Protein AF-0000000079811182 (afdb_homodimer)

Organism: NCBI:txid164759

Sequence (192 aa):
MDSTLFGDLVQSLKEAGQIKRGEAEPSRRFTMSSLDVKKVRERTGLSQGDFASLMHVSIKTLQNWEQQRRTPTGPASALLKIVSQEPMLAMSALQRMDSTLFGDLVQSLKEAGQIKRGEAEPSRRFTMSSLDVKKVRERTGLSQGDFASLMHVSIKTLQNWEQQRRTPTGPASALLKIVSQEPMLAMSALQR

pLDDT: mean 74.64, std 26.76, range [30.44, 98.5]

Secondary structure (DSSP, 8-state):
-HHHHHHHHHHHHHHHTT----S-SS----------HHHHHHHHT--HHHHHHHHTS-HHHHHHHHTTSS---HHHHHHHHHHHH-HHHHHHHHH-/-HHHHHHHHHHHHHHHTS----S-SS----------HHHHHHHHT--HHHHHHHHTS-HHHHHHHHTTSS---HHHHHHHHHHHH-HHHHHHHHH-

Radius of gyration: 18.24 Å; Cα contacts (8 Å, |Δi|>4): 152; chains: 2; bounding box: 39×39×55 Å

Nearest PDB structures (foldseek):
  5j9i-assembly2_C  TM=8.890E-01  e=2.970E-04  Vibrio cholerae
  5j9i-assembly1_B  TM=9.116E-01  e=6.702E-04  Vibrio cholerae
  5j9i-assembly4_G  TM=8.488E-01  e=7.103E-04  Vibrio cholerae
  5jaa-assembly1_B  TM=6.227E-01  e=6.556E-05  Vibrio cholerae O1 biovar El Tor str. N16961
  8a0x-assembly1_B  TM=6.312E-01  e=7.804E-05  Vibrio cholerae

Solvent-accessible surface area (backbone atoms only — not comparable to full-atom values): 10860 Å² total; per-residue (Å²): 119,71,64,55,58,51,50,48,51,53,46,48,55,55,49,59,63,61,57,82,77,61,87,62,67,82,62,80,53,74,52,77,55,77,66,56,46,50,60,43,40,53,72,64,69,47,51,66,64,55,42,14,56,66,50,38,46,51,53,66,58,45,49,30,31,52,68,64,73,42,74,73,54,45,24,43,37,48,40,48,44,35,34,59,74,35,38,69,60,45,50,56,48,63,72,102,120,71,66,57,57,52,49,48,52,54,46,48,57,55,49,61,60,62,59,81,77,62,89,63,67,80,61,78,54,73,50,77,55,75,65,55,47,50,59,43,41,52,73,62,68,47,52,66,63,54,42,15,57,67,49,37,48,51,52,67,59,46,48,30,30,54,68,63,75,40,74,72,54,44,24,43,39,48,39,47,45,34,35,59,76,35,39,68,60,44,51,55,49,63,72,101

Foldseek 3Di:
DVVVVVVVVVVCVVVVVVPDPPPPDPPVVVPCPLPQLVVLCVVLVDDLCVVCVLLVHDSVVSVCSNVVVDGDDDVSSVLSVCCSVPVVVSSVVSVD/DVVVVVVVVVVVVVVVVVPDPPPPDPPVVVPCPLPQLVVLCVVLVDDLCVVCVLLVHDSVVSVCSNVVVDGDDDVSSVLSVCCSVPVVVSSVVSVD

InterPro domains:
  IPR001387 Cro/C1-type, helix-turn-helix domain [PF01381] (37-74)
  IPR001387 Cro/C1-type, helix-turn-helix domain [PS50943] (37-73)
  IPR001387 Cro/C1-type, helix-turn-helix domain [cd00093] (37-82)
  IPR010982 Lambda repressor-like, DNA-binding domain superfamily [G3DSA:1.10.260.40] (36-96)
  IPR010982 Lambda repressor-like, DNA-binding domain superfamily [SSF47413] (37-81)
  IPR047761 NadS-like [NF041265] (5-89)
  IPR052359 Bacterial HTH-type regulators and antitoxins [PTHR36511] (7-92)

Structure (mmCIF, N/CA/C/O backbone):
data_AF-0000000079811182-model_v1
#
loop_
_entity.id
_entity.type
_entity.pdbx_description
1 polymer 'Transcriptional regulator'
#
loop_
_atom_site.group_PDB
_atom_site.id
_atom_site.type_symbol
_atom_site.label_atom_id
_atom_site.label_alt_id
_atom_site.label_comp_id
_atom_site.label_asym_id
_atom_site.label_entity_id
_atom_site.label_seq_id
_atom_site.pdbx_PDB_ins_code
_atom_site.Cartn_x
_atom_site.Cartn_y
_atom_site.Cartn_z
_atom_site.occupancy
_atom_site.B_iso_or_equiv
_atom_site.auth_seq_id
_atom_site.auth_comp_id
_atom_site.auth_asym_id
_atom_site.auth_atom_id
_atom_site.pdbx_PDB_model_num
ATOM 1 N N . MET A 1 1 ? -22.188 12.789 18.719 1 31.25 1 MET A N 1
ATOM 2 C CA . MET A 1 1 ? -22.031 11.602 19.562 1 31.25 1 MET A CA 1
ATOM 3 C C . MET A 1 1 ? -21.031 10.633 18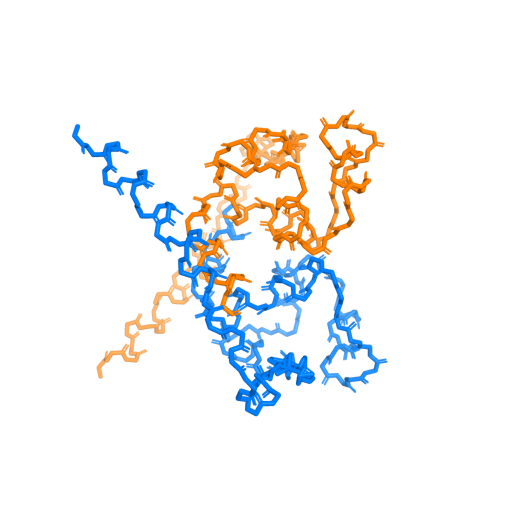.953 1 31.25 1 MET A C 1
ATOM 5 O O . MET A 1 1 ? -20.516 9.742 19.656 1 31.25 1 MET A O 1
ATOM 9 N N . ASP A 1 2 ? -21.094 10.609 17.641 1 39.25 2 ASP A N 1
ATOM 10 C CA . ASP A 1 2 ? -20.391 9.625 16.828 1 39.25 2 ASP A CA 1
ATOM 11 C C . ASP A 1 2 ? -18.875 9.883 16.844 1 39.25 2 ASP A C 1
ATOM 13 O O . ASP A 1 2 ? -18.078 8.961 16.641 1 39.25 2 ASP A O 1
ATOM 17 N N . SER A 1 3 ? -18.516 11.016 17.25 1 48.06 3 SER A N 1
ATOM 18 C CA . SER A 1 3 ? -17.125 11.453 17.344 1 48.06 3 SER A CA 1
ATOM 19 C C . SER A 1 3 ? -16.422 10.789 18.531 1 48.06 3 SER A C 1
ATOM 21 O O . SER A 1 3 ? -15.211 10.5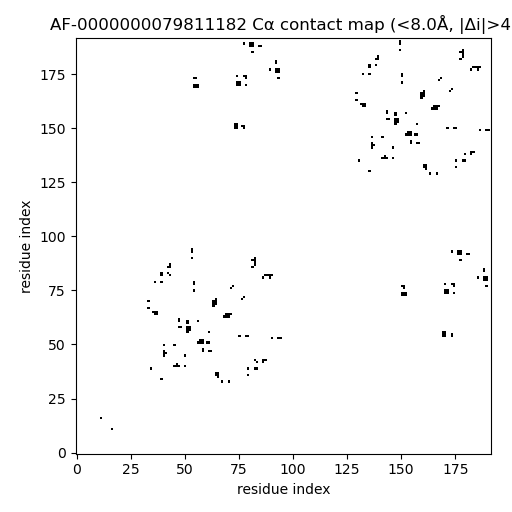47 18.484 1 48.06 3 SER A O 1
ATOM 23 N N . THR A 1 4 ? -17.203 10.625 19.547 1 48.41 4 THR A N 1
ATOM 24 C CA . THR A 1 4 ? -16.656 10.078 20.797 1 48.41 4 THR A CA 1
ATOM 25 C C . THR A 1 4 ? -16.266 8.617 20.609 1 48.41 4 THR A C 1
ATOM 27 O O . THR A 1 4 ? -15.211 8.188 21.094 1 48.41 4 THR A O 1
ATOM 30 N N . LEU A 1 5 ? -17.156 7.898 20.031 1 44.22 5 LEU A N 1
ATOM 31 C CA . LEU A 1 5 ? -16.875 6.484 19.828 1 44.22 5 LEU A CA 1
ATOM 32 C C . LEU A 1 5 ? -15.648 6.301 18.938 1 44.22 5 LEU A C 1
ATOM 34 O O . LEU A 1 5 ? -14.82 5.414 19.172 1 44.22 5 LEU A O 1
ATOM 38 N N . PHE A 1 6 ? -15.578 7.203 18.047 1 46.94 6 PHE A N 1
ATOM 39 C CA . PHE A 1 6 ? -14.422 7.16 17.156 1 46.94 6 PHE A CA 1
ATOM 40 C C . PHE A 1 6 ? -13.133 7.422 17.938 1 46.94 6 PHE A C 1
ATOM 42 O O . PHE A 1 6 ? -12.125 6.742 17.719 1 46.94 6 PHE A O 1
ATOM 49 N N . GLY A 1 7 ? -13.133 8.297 18.828 1 45.09 7 GLY A N 1
ATOM 50 C CA . GLY A 1 7 ? -11.984 8.594 19.672 1 45.09 7 GLY A CA 1
ATOM 51 C C . GLY A 1 7 ? -11.562 7.426 20.547 1 45.09 7 GLY A C 1
ATOM 52 O O . GLY A 1 7 ? -10.375 7.164 20.719 1 45.09 7 GLY A O 1
ATOM 53 N N . ASP A 1 8 ? -12.539 6.852 21.156 1 48.94 8 ASP A N 1
ATOM 54 C CA . ASP A 1 8 ? -12.234 5.746 22.062 1 48.94 8 ASP A CA 1
ATOM 55 C C . ASP A 1 8 ? -11.648 4.559 21.297 1 48.94 8 ASP A C 1
ATOM 57 O O . ASP A 1 8 ? -10.797 3.842 21.812 1 48.94 8 ASP A O 1
ATOM 61 N N . LEU A 1 9 ? -12.203 4.336 20.188 1 46.88 9 LEU A N 1
ATOM 62 C CA . LEU A 1 9 ? -11.703 3.201 19.422 1 46.88 9 LEU A CA 1
ATOM 63 C C . LEU A 1 9 ? -10.266 3.439 18.969 1 46.88 9 LEU A C 1
ATOM 65 O O . LEU A 1 9 ? -9.43 2.541 19.047 1 46.88 9 LEU A O 1
ATOM 69 N N . VAL A 1 10 ? -9.961 4.672 18.703 1 48.47 10 VAL A N 1
ATOM 70 C CA . VAL A 1 10 ? -8.586 5.035 18.359 1 48.47 10 VAL A CA 1
ATOM 71 C C . VAL A 1 10 ? -7.676 4.801 19.562 1 48.47 10 VAL A C 1
ATOM 73 O O . VAL A 1 10 ? -6.562 4.285 19.422 1 48.47 10 VAL A O 1
ATOM 76 N N . GLN A 1 11 ? -8.164 5.203 20.656 1 46.06 11 GLN A N 1
ATOM 77 C CA . GLN A 1 11 ? -7.391 5.008 21.875 1 46.06 11 GLN A CA 1
ATOM 78 C C . GLN A 1 11 ? -7.23 3.521 22.203 1 46.06 11 GLN A C 1
ATOM 80 O O . GLN A 1 11 ? -6.168 3.088 22.641 1 46.06 11 GLN A O 1
ATOM 85 N N . SER A 1 12 ? -8.312 2.848 22.203 1 46.97 12 SER A N 1
ATOM 86 C CA . SER A 1 12 ? -8.219 1.417 22.469 1 46.97 12 SER A CA 1
ATOM 87 C C . SER A 1 12 ? -7.27 0.734 21.484 1 46.97 12 SER A C 1
ATOM 89 O O . SER A 1 12 ? -6.543 -0.19 21.859 1 46.97 12 SER A O 1
ATOM 91 N N . LEU A 1 13 ? -7.328 1.151 20.281 1 42.84 13 LEU A N 1
ATOM 92 C CA . LEU A 1 13 ? -6.355 0.579 19.359 1 42.84 13 LEU A CA 1
ATOM 93 C C . LEU A 1 13 ? -4.938 1.011 19.719 1 42.84 13 LEU A C 1
ATOM 95 O O . LEU A 1 13 ? -3.996 0.227 19.609 1 42.84 13 LEU A O 1
ATOM 99 N N . LYS A 1 14 ? -4.785 2.256 20.281 1 43.09 14 LYS A N 1
ATOM 100 C CA . LYS A 1 14 ? -3.482 2.648 20.812 1 43.09 14 LYS A CA 1
ATOM 101 C C . LYS A 1 14 ? -3.059 1.74 21.953 1 43.09 14 LYS A C 1
ATOM 103 O O . LYS A 1 14 ? -1.903 1.314 22.031 1 43.09 14 LYS A O 1
ATOM 108 N N . GLU A 1 15 ? -3.963 1.646 22.891 1 39.94 15 GLU A N 1
ATOM 109 C CA . GLU A 1 15 ? -3.674 0.858 24.078 1 39.94 15 GLU A CA 1
ATOM 110 C C . GLU A 1 15 ? -3.551 -0.625 23.75 1 39.94 15 GLU A C 1
ATOM 112 O O . GLU A 1 15 ? -2.746 -1.339 24.344 1 39.94 15 GLU A O 1
ATOM 117 N N . ALA A 1 16 ? -4.523 -1.041 23.062 1 36 16 ALA A N 1
ATOM 118 C CA . ALA A 1 16 ? -4.344 -2.455 22.734 1 36 16 ALA A CA 1
ATOM 119 C C . ALA A 1 16 ? -2.994 -2.697 22.062 1 36 16 ALA A C 1
ATOM 121 O O . ALA A 1 16 ? -2.494 -3.824 22.047 1 36 16 ALA A O 1
ATOM 122 N N . GLY A 1 17 ? -2.469 -1.682 21.578 1 34.53 17 GLY A N 1
ATOM 123 C CA . GLY A 1 17 ? -1.09 -1.854 21.141 1 34.53 17 GLY A CA 1
ATOM 124 C C . GLY A 1 17 ? -0.12 -2 22.297 1 34.53 17 GLY A C 1
ATOM 125 O O . GLY A 1 17 ? 1.08 -2.188 22.094 1 34.53 17 GLY A O 1
ATOM 126 N N . GLN A 1 18 ? -0.568 -1.455 23.422 1 32.53 18 GLN A N 1
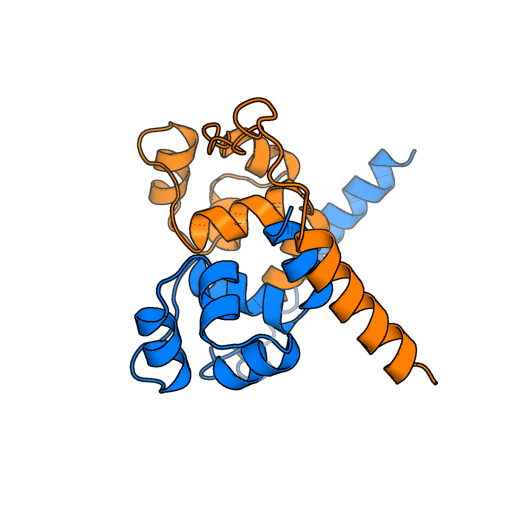ATOM 127 C CA . GLN A 1 18 ? 0.296 -1.764 24.562 1 32.53 18 GLN A CA 1
ATOM 128 C C . GLN A 1 18 ? 0.269 -3.254 24.891 1 32.53 18 GLN A C 1
ATOM 130 O O . GLN A 1 18 ? 0.128 -3.641 26.047 1 32.53 18 GLN A O 1
ATOM 135 N N . ILE A 1 19 ? -0.291 -4.043 24.125 1 32.16 19 ILE A N 1
ATOM 136 C CA . ILE A 1 19 ? -0.317 -5.469 24.422 1 32.16 19 ILE A CA 1
ATOM 137 C C . ILE A 1 19 ? 1.018 -5.891 25.031 1 32.16 19 ILE A C 1
ATOM 139 O O . ILE A 1 19 ? 2.074 -5.398 24.641 1 32.16 19 ILE A O 1
ATOM 143 N N . LYS A 1 20 ? 0.914 -6.945 26.031 1 31.62 20 LYS A N 1
ATOM 144 C CA . LYS A 1 20 ? 1.722 -7.719 26.984 1 31.62 20 LYS A CA 1
ATOM 145 C C . LYS A 1 20 ? 3.045 -8.141 26.344 1 31.62 20 LYS A C 1
ATOM 147 O O . LYS A 1 20 ? 3.061 -8.82 25.312 1 31.62 20 LYS A O 1
ATOM 152 N N . ARG A 1 21 ? 4.094 -7.488 26.578 1 31.34 21 ARG A N 1
ATOM 153 C CA . ARG A 1 21 ? 5.496 -7.852 26.406 1 31.34 21 ARG A CA 1
ATOM 154 C C . ARG A 1 21 ? 5.805 -9.18 27.094 1 31.34 21 ARG A C 1
ATOM 156 O O . ARG A 1 21 ? 6.879 -9.359 27.672 1 31.34 21 ARG A O 1
ATOM 163 N N . GLY A 1 22 ? 4.848 -9.727 27.719 1 30.44 22 GLY A N 1
ATOM 164 C CA . GLY A 1 22 ? 5.344 -10.914 28.406 1 30.44 22 GLY A CA 1
ATOM 165 C C . GLY A 1 22 ? 6.25 -11.766 27.531 1 30.44 22 GLY A C 1
ATOM 166 O O . GLY A 1 22 ? 6.281 -11.594 26.312 1 30.44 22 GLY A O 1
ATOM 167 N N . GLU A 1 23 ? 7.23 -12.57 28.203 1 31.36 23 GLU A N 1
ATOM 168 C CA . GLU A 1 23 ? 8.258 -13.477 27.688 1 31.36 23 GLU A CA 1
ATOM 169 C C . GLU A 1 23 ? 7.699 -14.391 26.609 1 31.36 23 GLU A C 1
ATOM 171 O O . GLU A 1 23 ? 8.211 -15.492 26.406 1 31.36 23 GLU A O 1
ATOM 176 N N . ALA A 1 24 ? 6.383 -14.297 26.453 1 32.69 24 ALA A N 1
ATOM 177 C CA . ALA A 1 24 ? 5.867 -15.32 25.547 1 32.69 24 ALA A CA 1
ATOM 178 C C . ALA A 1 24 ? 6.727 -15.43 24.297 1 32.69 24 ALA A C 1
ATOM 180 O O . ALA A 1 24 ? 7.465 -14.5 23.969 1 32.69 24 ALA A O 1
ATOM 181 N N . GLU A 1 25 ? 6.609 -16.688 23.625 1 33.19 25 GLU A N 1
ATOM 182 C CA . GLU A 1 25 ? 7.371 -17.188 22.469 1 33.19 25 GLU A CA 1
ATOM 183 C C . GLU A 1 25 ? 7.531 -16.094 21.406 1 33.19 25 GLU A C 1
ATOM 185 O O . GLU A 1 25 ? 6.723 -15.172 21.328 1 33.19 25 GLU A O 1
ATOM 190 N N . PRO A 1 26 ? 8.734 -15.891 20.859 1 31.78 26 PRO A N 1
ATOM 191 C CA . PRO A 1 26 ? 8.938 -14.984 19.734 1 31.78 26 PRO A CA 1
ATOM 192 C C . PRO A 1 26 ? 7.645 -14.695 18.969 1 31.78 26 PRO A C 1
ATOM 194 O O . PRO A 1 26 ? 6.836 -15.594 18.75 1 31.78 26 PRO A O 1
ATOM 197 N N . SER A 1 27 ? 6.762 -13.812 19.516 1 35.66 27 SER A N 1
ATOM 198 C CA . SER A 1 27 ? 5.602 -13.312 18.797 1 35.66 27 SER A CA 1
ATOM 199 C C . SER A 1 27 ? 5.664 -13.703 17.312 1 35.66 27 SER A C 1
ATOM 201 O O . SER A 1 27 ? 6.742 -13.727 16.719 1 35.66 27 SER A O 1
ATOM 203 N N . ARG A 1 28 ? 4.844 -14.664 16.922 1 33.59 28 ARG A N 1
ATOM 204 C CA . ARG A 1 28 ? 4.84 -15.008 15.508 1 33.59 28 ARG A CA 1
ATOM 205 C C . ARG A 1 28 ? 5.254 -13.805 14.656 1 33.59 28 ARG A C 1
ATOM 207 O O . ARG A 1 28 ? 4.523 -12.82 14.57 1 33.59 28 ARG A O 1
ATOM 214 N N . ARG A 1 29 ? 6.32 -13.078 15.141 1 34.72 29 ARG A N 1
ATOM 215 C CA . ARG A 1 29 ? 6.914 -12.219 14.125 1 34.72 29 ARG A CA 1
ATOM 216 C C . ARG A 1 29 ? 6.289 -12.477 12.758 1 34.72 29 ARG A C 1
ATOM 218 O O . ARG A 1 29 ? 6.293 -13.602 12.266 1 34.72 29 ARG A O 1
ATOM 225 N N . PHE A 1 30 ? 5.152 -12.062 12.672 1 34.41 30 PHE A N 1
ATOM 226 C CA . PHE A 1 30 ? 4.961 -12.102 11.227 1 34.41 30 PHE A CA 1
ATOM 227 C C . PHE A 1 30 ? 6.301 -12.188 10.508 1 34.41 30 PHE A C 1
ATOM 229 O O . PHE A 1 30 ? 7.051 -11.211 10.453 1 34.41 30 PHE A O 1
ATOM 236 N N . THR A 1 31 ? 7.262 -12.797 11.203 1 36.06 31 THR A N 1
ATOM 237 C CA . THR A 1 31 ? 8.375 -13.141 10.328 1 36.06 31 THR A CA 1
ATOM 238 C C . THR A 1 31 ? 7.988 -12.938 8.867 1 36.06 31 THR A C 1
ATOM 240 O O . THR A 1 31 ? 6.836 -13.148 8.484 1 36.06 31 THR A O 1
ATOM 243 N N . MET A 1 32 ? 8.258 -11.805 8.414 1 40.47 32 MET 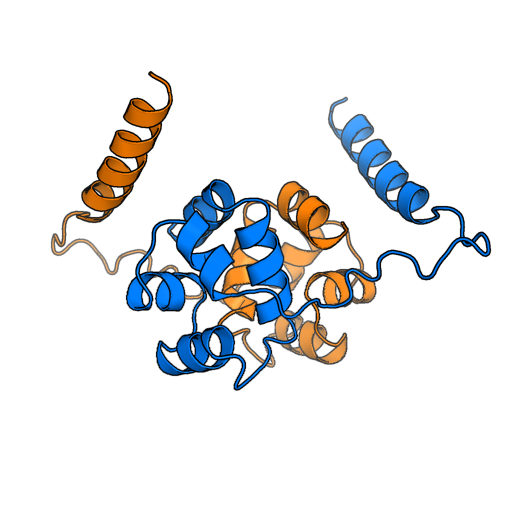A N 1
ATOM 244 C CA . MET A 1 32 ? 8.062 -11.703 6.973 1 40.47 32 MET A CA 1
ATOM 245 C C . MET A 1 32 ? 8.055 -13.086 6.324 1 40.47 32 MET A C 1
ATOM 247 O O . MET A 1 32 ? 9.109 -13.68 6.109 1 40.47 32 MET A O 1
ATOM 251 N N . SER A 1 33 ? 7.719 -14.062 6.926 1 46.38 33 SER A N 1
ATOM 252 C CA . SER A 1 33 ? 7.477 -15.219 6.074 1 46.38 33 SER A CA 1
ATOM 253 C C . SER A 1 33 ? 7.297 -14.812 4.617 1 46.38 33 SER A C 1
ATOM 255 O O . SER A 1 33 ? 6.77 -13.734 4.328 1 46.38 33 SER A O 1
ATOM 257 N N . SER A 1 34 ? 8.32 -15.031 3.797 1 60.31 34 SER A N 1
ATOM 258 C CA . SER A 1 34 ? 8.344 -14.734 2.367 1 60.31 34 SER A CA 1
ATOM 259 C C . SER A 1 34 ? 6.934 -14.703 1.788 1 60.31 34 SER A C 1
ATOM 261 O O . SER A 1 34 ? 6.277 -15.742 1.675 1 60.31 34 SER A O 1
ATOM 263 N N . LEU A 1 35 ? 6.207 -13.625 2.287 1 73.38 35 LEU A N 1
ATOM 264 C CA . LEU A 1 35 ? 4.91 -13.492 1.631 1 73.38 35 LEU A CA 1
ATOM 265 C C . LEU A 1 35 ? 4.945 -14.109 0.236 1 73.38 35 LEU A C 1
ATOM 267 O O . LEU A 1 35 ? 5.852 -13.82 -0.551 1 73.38 35 LEU A O 1
ATOM 271 N N . ASP A 1 36 ? 4.277 -15.25 0.253 1 90.94 36 ASP A N 1
ATOM 272 C CA . ASP A 1 36 ? 4.125 -15.812 -1.084 1 90.94 36 ASP A CA 1
ATOM 273 C C . ASP A 1 36 ? 3.326 -14.875 -1.987 1 90.94 36 ASP A C 1
ATOM 275 O O . ASP A 1 36 ? 2.094 -14.93 -2.008 1 90.94 36 ASP A O 1
ATOM 279 N N . VAL A 1 37 ? 4.062 -14.023 -2.602 1 96.94 37 VAL A N 1
ATOM 280 C CA . VAL A 1 37 ? 3.457 -12.977 -3.41 1 96.94 37 VAL A CA 1
ATOM 281 C C . VAL A 1 37 ? 2.557 -13.594 -4.477 1 96.94 37 VAL A C 1
ATOM 283 O O . VAL A 1 37 ? 1.507 -13.039 -4.812 1 96.94 37 VAL A O 1
ATOM 286 N N . LYS A 1 38 ? 2.943 -14.703 -4.906 1 96.69 38 LYS A N 1
ATOM 287 C CA . LYS A 1 38 ? 2.135 -15.398 -5.906 1 96.69 38 LYS A CA 1
ATOM 288 C C . LYS A 1 38 ? 0.775 -15.789 -5.336 1 96.69 38 LYS A C 1
ATOM 290 O O . LYS A 1 38 ? -0.255 -15.602 -5.984 1 96.69 38 LYS A O 1
ATOM 295 N N . LYS A 1 39 ? 0.793 -16.312 -4.203 1 95.75 39 LYS A N 1
ATOM 296 C CA . LYS A 1 39 ? -0.455 -16.703 -3.561 1 95.75 39 LYS A CA 1
ATOM 297 C C . LYS A 1 39 ? -1.359 -15.508 -3.311 1 95.75 39 LYS A C 1
ATOM 299 O O . LYS A 1 39 ? -2.578 -15.594 -3.473 1 95.75 39 LYS A O 1
ATOM 304 N N . VAL A 1 40 ? -0.761 -14.422 -2.922 1 95.5 40 VAL A N 1
ATOM 305 C CA . VAL A 1 40 ? -1.515 -13.195 -2.699 1 95.5 40 VAL A CA 1
ATOM 306 C C . VAL A 1 40 ? -2.174 -12.75 -4 1 95.5 40 VAL A C 1
ATOM 308 O O . VAL A 1 40 ? -3.367 -12.43 -4.027 1 95.5 40 VAL A O 1
ATOM 311 N N . ARG A 1 41 ? -1.37 -12.727 -5.035 1 96.94 41 ARG A N 1
ATOM 312 C CA . ARG A 1 41 ? -1.914 -12.352 -6.336 1 96.94 41 ARG A CA 1
ATOM 313 C C . ARG A 1 41 ? -3.068 -13.258 -6.734 1 96.94 41 ARG A C 1
ATOM 315 O O . ARG A 1 41 ? -4.109 -12.789 -7.199 1 96.94 41 ARG A O 1
ATOM 322 N N . GLU A 1 42 ? -2.871 -14.516 -6.504 1 95.75 42 GLU A N 1
ATOM 323 C CA . GLU A 1 42 ? -3.863 -15.508 -6.918 1 95.75 42 GLU A CA 1
ATOM 324 C C . GLU A 1 42 ? -5.18 -15.312 -6.168 1 95.75 42 GLU A C 1
ATOM 326 O O . GLU A 1 42 ? -6.254 -15.555 -6.723 1 95.75 42 GLU A O 1
ATOM 331 N N . ARG A 1 43 ? -5.098 -14.852 -5.016 1 92.62 43 ARG A N 1
ATOM 332 C CA . ARG A 1 43 ? -6.289 -14.602 -4.215 1 92.62 43 ARG A CA 1
ATOM 333 C C . ARG A 1 43 ? -7.117 -13.461 -4.797 1 92.62 43 ARG A C 1
ATOM 335 O O . ARG A 1 43 ? -8.32 -13.375 -4.555 1 92.62 43 ARG A O 1
ATOM 342 N N . THR A 1 44 ? -6.477 -12.625 -5.473 1 94.12 44 THR A N 1
ATOM 343 C CA . THR A 1 44 ? -7.191 -11.516 -6.102 1 94.12 44 THR A CA 1
ATOM 344 C C . THR A 1 44 ? -7.801 -11.953 -7.43 1 94.12 44 THR A C 1
ATOM 346 O O . THR A 1 44 ? -8.641 -11.242 -7.996 1 94.12 44 THR A O 1
ATOM 349 N N . GLY A 1 45 ? -7.219 -13.008 -7.977 1 94.31 45 GLY A N 1
ATOM 350 C CA . GLY A 1 45 ? -7.68 -13.508 -9.258 1 94.31 45 GLY A CA 1
ATOM 351 C C . GLY A 1 45 ? -7.09 -12.758 -10.438 1 94.31 45 GLY A C 1
ATOM 352 O O . GLY A 1 45 ? -7.535 -12.922 -11.578 1 94.31 45 GLY A O 1
ATOM 353 N N . LEU A 1 46 ? -6.094 -12 -10.227 1 95.81 46 LEU A N 1
ATOM 354 C CA . LEU A 1 46 ? -5.52 -11.164 -11.281 1 95.81 46 LEU A CA 1
ATOM 355 C C . LEU A 1 46 ? -4.336 -11.859 -11.945 1 95.81 46 LEU A C 1
ATOM 357 O O . LEU A 1 46 ? -3.676 -12.695 -11.32 1 95.81 46 LEU A O 1
ATOM 361 N N . SER A 1 47 ? -4.16 -11.5 -13.172 1 97.88 47 SER A N 1
ATOM 362 C CA . SER A 1 47 ? -2.934 -11.906 -13.852 1 97.88 47 SER A CA 1
ATOM 363 C C . SER A 1 47 ? -1.719 -11.188 -13.281 1 97.88 47 SER A C 1
ATOM 365 O O . SER A 1 47 ? -1.862 -10.242 -12.5 1 97.88 47 SER A O 1
ATOM 367 N N . GLN A 1 48 ? -0.533 -11.672 -13.711 1 97.88 48 GLN A N 1
ATOM 368 C CA . GLN A 1 48 ? 0.681 -10.992 -13.273 1 97.88 48 GLN A CA 1
ATOM 369 C C . GLN A 1 48 ? 0.689 -9.539 -13.734 1 97.88 48 GLN A C 1
ATOM 371 O O . GLN A 1 48 ? 1.09 -8.648 -12.977 1 97.88 48 GLN A O 1
ATOM 376 N N . GLY A 1 49 ? 0.279 -9.398 -14.977 1 98.06 49 GLY A N 1
ATOM 377 C CA . GLY A 1 49 ? 0.25 -8.047 -15.516 1 98.06 49 GLY A CA 1
ATOM 378 C C . GLY A 1 49 ? -0.709 -7.129 -14.781 1 98.06 49 GLY A C 1
ATOM 379 O O . GLY A 1 49 ? -0.349 -6.008 -14.414 1 98.06 49 GLY A O 1
ATOM 380 N N . ASP A 1 50 ? -1.884 -7.559 -14.484 1 96.81 50 ASP A N 1
ATOM 381 C CA . ASP A 1 50 ? -2.906 -6.766 -13.805 1 96.81 50 ASP A CA 1
ATOM 382 C C . ASP A 1 50 ? -2.523 -6.504 -12.352 1 96.81 50 ASP A C 1
ATOM 384 O O . ASP A 1 50 ? -2.742 -5.406 -11.836 1 96.81 50 ASP A O 1
ATOM 388 N N . PHE A 1 51 ? -1.993 -7.496 -11.805 1 97.69 51 PHE A N 1
ATOM 389 C CA . PHE A 1 51 ? -1.586 -7.352 -10.414 1 97.69 51 PHE A CA 1
ATOM 390 C C . PHE A 1 51 ? -0.433 -6.363 -10.289 1 97.69 51 PHE A C 1
ATOM 392 O O . PHE A 1 51 ? -0.411 -5.547 -9.367 1 97.69 51 PHE A O 1
ATOM 399 N N . ALA A 1 52 ? 0.504 -6.457 -11.188 1 98.25 52 ALA A N 1
ATOM 400 C CA . ALA A 1 52 ? 1.605 -5.5 -11.203 1 98.25 52 ALA A CA 1
ATOM 401 C C . ALA A 1 52 ? 1.085 -4.07 -11.328 1 98.25 52 ALA A C 1
ATOM 403 O O . ALA A 1 52 ? 1.552 -3.168 -10.633 1 98.25 52 ALA A O 1
ATOM 404 N N . SER A 1 53 ? 0.138 -3.916 -12.18 1 96.25 53 SER A N 1
ATOM 405 C CA . SER A 1 53 ? -0.482 -2.609 -12.359 1 96.25 53 SER A CA 1
ATOM 406 C C . SER A 1 53 ? -1.188 -2.146 -11.094 1 96.25 53 SER A C 1
ATOM 408 O O . SER A 1 53 ? -1.057 -0.989 -10.688 1 96.25 53 SER A O 1
ATOM 410 N N . LEU A 1 54 ? -1.893 -3.004 -10.469 1 94.81 54 LEU A N 1
ATOM 411 C CA . LEU A 1 54 ? -2.588 -2.715 -9.219 1 94.81 54 LEU A CA 1
ATOM 412 C C . LEU A 1 54 ? -1.608 -2.258 -8.141 1 94.81 54 LEU A C 1
ATOM 414 O O . LEU A 1 54 ? -1.884 -1.305 -7.41 1 94.81 54 LEU A O 1
ATOM 418 N N . MET A 1 55 ? -0.467 -2.982 -8.117 1 96.56 55 MET A N 1
ATOM 419 C CA . MET A 1 55 ? 0.548 -2.73 -7.102 1 96.56 55 MET A CA 1
ATOM 420 C C . MET A 1 55 ? 1.424 -1.543 -7.488 1 96.56 55 MET A C 1
ATOM 422 O O . MET A 1 55 ? 2.289 -1.127 -6.715 1 96.56 55 MET A O 1
ATOM 426 N N . HIS A 1 56 ? 1.267 -1.032 -8.617 1 96.88 56 HIS A N 1
ATOM 427 C CA . HIS A 1 56 ? 2.049 0.068 -9.172 1 96.88 56 HIS A CA 1
ATOM 428 C C . HIS A 1 56 ? 3.531 -0.287 -9.234 1 96.88 56 HIS A C 1
ATOM 430 O O . HIS A 1 56 ? 4.383 0.505 -8.82 1 96.88 56 HIS A O 1
ATOM 436 N N . VAL A 1 57 ? 3.785 -1.411 -9.734 1 97.69 57 VAL A N 1
ATOM 437 C CA . VAL A 1 57 ? 5.148 -1.846 -10.016 1 97.69 57 VAL A CA 1
ATOM 438 C C . VAL A 1 57 ? 5.223 -2.451 -11.422 1 97.69 57 VAL A C 1
ATOM 440 O O . VAL A 1 57 ? 4.191 -2.654 -12.07 1 97.69 57 VAL A O 1
ATOM 443 N N . SER A 1 58 ? 6.418 -2.641 -11.836 1 98.06 58 SER A N 1
ATOM 444 C CA . SER A 1 58 ? 6.602 -3.311 -13.117 1 98.06 58 SER A CA 1
ATOM 445 C C . SER A 1 58 ? 6.328 -4.809 -13.008 1 98.06 58 SER A C 1
ATOM 447 O O . SER A 1 58 ? 6.43 -5.383 -11.922 1 98.06 58 SER A O 1
ATOM 449 N N . ILE A 1 59 ? 6.004 -5.469 -14.156 1 98.12 59 ILE A N 1
ATOM 450 C CA . ILE A 1 59 ? 5.797 -6.914 -14.195 1 98.12 59 ILE A CA 1
ATOM 451 C C . ILE A 1 59 ? 7.078 -7.629 -13.773 1 98.12 59 ILE A C 1
ATOM 453 O O . ILE A 1 59 ? 7.027 -8.672 -13.117 1 98.12 59 ILE A O 1
ATOM 457 N N . LYS A 1 60 ? 8.164 -7.066 -14.125 1 98.5 60 LYS A N 1
ATOM 458 C CA . LYS A 1 60 ? 9.445 -7.656 -13.758 1 98.5 60 LYS A CA 1
ATOM 459 C C . LYS A 1 60 ? 9.633 -7.652 -12.242 1 98.5 60 LYS A C 1
ATOM 461 O O . LYS A 1 60 ? 10.094 -8.641 -11.664 1 98.5 60 LYS A O 1
ATOM 466 N N . THR A 1 61 ? 9.281 -6.547 -11.609 1 97.88 61 THR A N 1
ATOM 467 C CA . THR A 1 61 ? 9.359 -6.441 -10.156 1 97.88 61 THR A CA 1
ATOM 468 C C . THR A 1 61 ? 8.477 -7.488 -9.484 1 97.88 61 THR A C 1
ATOM 470 O O . THR A 1 61 ? 8.906 -8.172 -8.555 1 97.88 61 THR A O 1
ATOM 473 N N . LEU A 1 62 ? 7.336 -7.629 -10.039 1 98.19 62 LEU A N 1
ATOM 474 C CA . LEU A 1 62 ? 6.406 -8.609 -9.477 1 98.19 62 LEU A CA 1
ATOM 475 C C . LEU A 1 62 ? 6.949 -10.023 -9.641 1 98.19 62 LEU A C 1
ATOM 477 O O . LEU A 1 62 ? 6.879 -10.836 -8.711 1 98.19 62 LEU A O 1
ATOM 481 N N . GLN A 1 63 ? 7.484 -10.273 -10.797 1 98.19 63 GLN A N 1
ATOM 482 C CA . GLN A 1 63 ? 8.039 -11.594 -11.07 1 98.19 63 GLN A CA 1
ATOM 483 C C . GLN A 1 63 ? 9.195 -11.914 -10.125 1 98.19 63 GLN A C 1
ATOM 485 O O . GLN A 1 63 ? 9.312 -13.039 -9.641 1 98.19 63 GLN A O 1
ATOM 490 N N . ASN A 1 64 ? 9.969 -10.969 -9.891 1 97.81 64 ASN A N 1
ATOM 491 C CA . ASN A 1 64 ? 11.07 -11.141 -8.945 1 97.81 64 ASN A CA 1
ATOM 492 C C . ASN A 1 64 ? 10.562 -11.484 -7.547 1 97.81 64 ASN A C 1
ATOM 494 O O . ASN A 1 64 ? 11.164 -12.297 -6.844 1 97.81 64 ASN A O 1
ATOM 498 N N . TRP A 1 65 ? 9.484 -10.906 -7.109 1 96.88 65 TRP A N 1
ATOM 499 C CA . TRP A 1 65 ? 8.883 -11.188 -5.809 1 96.88 65 TRP A CA 1
ATOM 500 C C . TRP A 1 65 ? 8.281 -12.594 -5.777 1 96.88 65 TRP A C 1
ATOM 502 O O . TRP A 1 65 ? 8.477 -13.336 -4.812 1 96.88 65 TRP A O 1
ATOM 512 N N . GLU A 1 66 ? 7.598 -12.938 -6.922 1 96.94 66 GLU A N 1
ATOM 513 C CA . GLU A 1 66 ? 6.922 -14.234 -6.973 1 96.94 66 GLU A CA 1
ATOM 514 C C . GLU A 1 66 ? 7.93 -15.375 -7.008 1 96.94 66 GLU A C 1
ATOM 516 O O . GLU A 1 66 ? 7.652 -16.469 -6.512 1 96.94 66 GLU A O 1
ATOM 521 N N . GLN A 1 67 ? 9.055 -15.125 -7.578 1 96.38 67 GLN A N 1
ATOM 522 C CA . GLN A 1 67 ? 10.125 -16.109 -7.699 1 96.38 67 GLN A CA 1
ATOM 523 C C . GLN A 1 67 ? 11.102 -16.016 -6.531 1 96.38 67 GLN A C 1
ATOM 525 O O . GLN A 1 67 ? 12.125 -16.688 -6.512 1 96.38 67 GLN A O 1
ATOM 530 N N . GLN A 1 68 ? 10.883 -15.148 -5.66 1 94.81 68 GLN A N 1
ATOM 531 C CA . GLN A 1 68 ? 11.664 -14.961 -4.445 1 94.81 68 GLN A CA 1
ATOM 532 C C . GLN A 1 68 ? 13.094 -14.523 -4.773 1 94.81 68 GLN A C 1
ATOM 534 O O . GLN A 1 68 ? 14.039 -14.875 -4.066 1 94.81 68 GLN A O 1
ATOM 539 N N . ARG A 1 69 ? 13.195 -13.906 -5.934 1 96.06 69 ARG A N 1
ATOM 540 C CA . ARG A 1 69 ? 14.492 -13.32 -6.289 1 96.06 69 ARG A CA 1
ATOM 541 C C . ARG A 1 69 ? 14.742 -12.031 -5.516 1 96.06 69 ARG A C 1
ATOM 543 O O . ARG A 1 69 ? 15.891 -11.625 -5.332 1 96.06 69 ARG A O 1
ATOM 550 N N . ARG A 1 70 ? 13.664 -11.312 -5.16 1 95.44 70 ARG A N 1
ATOM 551 C CA . ARG A 1 70 ? 13.664 -10.125 -4.309 1 95.44 70 ARG A CA 1
ATOM 552 C C . ARG A 1 70 ? 12.5 -10.164 -3.32 1 95.44 70 ARG A C 1
ATOM 554 O O . ARG A 1 70 ? 11.484 -10.812 -3.574 1 95.44 70 ARG A O 1
ATOM 561 N N . THR A 1 71 ? 12.719 -9.578 -2.307 1 94.31 71 THR A N 1
ATOM 562 C CA . THR A 1 71 ? 11.656 -9.453 -1.321 1 94.31 71 THR A CA 1
ATOM 563 C C . THR A 1 71 ? 11.086 -8.039 -1.303 1 94.31 71 THR A C 1
ATOM 565 O O . THR A 1 71 ? 11.844 -7.066 -1.268 1 94.31 71 THR A O 1
ATOM 568 N N . PRO A 1 72 ? 9.797 -7.98 -1.375 1 96.19 72 PRO A N 1
ATOM 569 C CA . PRO A 1 72 ? 9.219 -6.641 -1.258 1 96.19 72 PRO A CA 1
ATOM 570 C C . PRO A 1 72 ? 9.57 -5.961 0.065 1 96.19 72 PRO A C 1
ATOM 572 O O . PRO A 1 72 ? 9.648 -6.625 1.102 1 96.19 72 PRO A O 1
ATOM 575 N N . THR A 1 73 ? 9.812 -4.66 -0.005 1 94.25 73 THR A N 1
ATOM 576 C CA . THR A 1 73 ? 10.156 -3.906 1.194 1 94.25 73 THR A CA 1
ATOM 577 C C . THR A 1 73 ? 9.352 -2.615 1.275 1 94.25 73 THR A C 1
ATOM 579 O O . THR A 1 73 ? 8.672 -2.24 0.318 1 94.25 73 THR A O 1
ATOM 582 N N . GLY A 1 74 ? 9.328 -2.01 2.469 1 95.44 74 GLY A N 1
ATOM 583 C CA . GLY A 1 74 ? 8.695 -0.708 2.621 1 95.44 74 GLY A CA 1
ATOM 584 C C . GLY A 1 74 ? 7.223 -0.713 2.266 1 95.44 74 GLY A C 1
ATOM 585 O O . GLY A 1 74 ? 6.465 -1.558 2.75 1 95.44 74 GLY A O 1
ATOM 586 N N . PRO A 1 75 ? 6.852 0.326 1.501 1 96.88 75 PRO A N 1
ATOM 587 C CA . PRO A 1 75 ? 5.438 0.457 1.154 1 96.88 75 PRO A CA 1
ATOM 588 C C . PRO A 1 75 ? 4.914 -0.728 0.344 1 96.88 75 PRO A C 1
ATOM 590 O O . PRO A 1 75 ? 3.744 -1.097 0.468 1 96.88 75 PRO A O 1
ATOM 593 N N . ALA A 1 76 ? 5.836 -1.307 -0.443 1 97.12 76 ALA A N 1
ATOM 594 C CA . ALA A 1 76 ? 5.434 -2.479 -1.216 1 97.12 76 ALA A CA 1
ATOM 595 C C . ALA A 1 76 ? 4.988 -3.615 -0.299 1 97.12 76 ALA A C 1
ATOM 597 O O . ALA A 1 76 ? 3.965 -4.254 -0.543 1 97.12 76 ALA A O 1
ATOM 598 N N . SER A 1 77 ? 5.695 -3.852 0.718 1 94.81 77 SER A N 1
ATOM 599 C CA . SER A 1 77 ? 5.348 -4.887 1.685 1 94.81 77 SER A CA 1
ATOM 600 C C . SER A 1 77 ? 4.051 -4.555 2.41 1 94.81 77 SER A C 1
ATOM 602 O O . SER A 1 77 ? 3.219 -5.434 2.645 1 94.81 77 SER A O 1
ATOM 604 N N . ALA A 1 78 ? 3.891 -3.312 2.762 1 94.69 78 ALA A N 1
ATOM 605 C CA . ALA A 1 78 ? 2.668 -2.873 3.43 1 94.69 78 ALA A CA 1
ATOM 606 C C . ALA A 1 78 ? 1.454 -3.047 2.521 1 94.69 78 ALA A C 1
ATOM 608 O O . ALA A 1 78 ? 0.399 -3.506 2.967 1 94.69 78 ALA A O 1
ATOM 609 N N . LEU A 1 79 ? 1.629 -2.674 1.289 1 95.81 79 LEU A N 1
ATOM 610 C CA . LEU A 1 79 ? 0.55 -2.803 0.316 1 95.81 79 LEU A CA 1
ATOM 611 C C . LEU A 1 79 ? 0.162 -4.266 0.125 1 95.81 79 LEU A C 1
ATOM 613 O O . LEU A 1 79 ? -1.024 -4.598 0.1 1 95.81 79 LEU A O 1
ATOM 617 N N . LEU A 1 80 ? 1.12 -5.094 0.05 1 95.5 80 LEU A N 1
ATOM 618 C CA . LEU A 1 80 ? 0.876 -6.527 -0.094 1 95.5 80 LEU A CA 1
ATOM 619 C C . LEU A 1 80 ? 0.107 -7.07 1.105 1 95.5 80 LEU A C 1
ATOM 621 O O . LEU A 1 80 ? -0.76 -7.934 0.953 1 95.5 80 LEU A O 1
ATOM 625 N N . LYS A 1 81 ? 0.473 -6.559 2.203 1 93.12 81 LYS A N 1
ATOM 626 C CA . LYS A 1 81 ? -0.217 -6.984 3.416 1 93.12 81 LYS A CA 1
ATOM 627 C C . LYS A 1 81 ? -1.697 -6.617 3.365 1 93.12 81 LYS A C 1
ATOM 629 O O . LYS A 1 81 ? -2.557 -7.438 3.701 1 93.12 81 LYS A O 1
ATOM 634 N N . ILE A 1 82 ? -2.01 -5.465 2.973 1 93 82 ILE A N 1
ATOM 635 C CA . ILE A 1 82 ? -3.396 -5.023 2.861 1 93 82 ILE A CA 1
ATOM 636 C C . ILE A 1 82 ? -4.129 -5.887 1.837 1 93 82 ILE A C 1
ATOM 638 O O . ILE A 1 82 ? -5.246 -6.352 2.09 1 93 82 ILE A O 1
ATOM 642 N N . VAL A 1 83 ? -3.443 -6.086 0.667 1 94.62 83 VAL A N 1
ATOM 643 C CA . VAL A 1 83 ? -4.055 -6.871 -0.399 1 94.62 83 VAL A CA 1
ATOM 644 C C . VAL A 1 83 ? -4.293 -8.297 0.081 1 94.62 83 VAL A C 1
ATOM 646 O O . VAL A 1 83 ? -5.312 -8.906 -0.245 1 94.62 83 VAL A O 1
ATOM 649 N N . SER A 1 84 ? -3.355 -8.836 0.797 1 93.06 84 SER A N 1
ATOM 650 C CA . SER A 1 84 ? -3.471 -10.195 1.311 1 93.06 84 SER A CA 1
ATOM 651 C C . SER A 1 84 ? -4.641 -10.32 2.281 1 93.06 84 SER A C 1
ATOM 653 O O . SER A 1 84 ? -5.359 -11.32 2.266 1 93.06 84 SER A O 1
ATOM 655 N N . GLN A 1 85 ? -4.848 -9.297 3.021 1 90.5 85 GLN A N 1
ATOM 656 C CA . GLN A 1 85 ? -5.855 -9.367 4.078 1 90.5 85 GLN A CA 1
ATOM 657 C C . GLN A 1 85 ? -7.227 -8.953 3.557 1 90.5 85 GLN A C 1
ATOM 659 O O . GLN A 1 85 ? -8.25 -9.484 3.992 1 90.5 85 GLN A O 1
ATOM 664 N N . GLU A 1 86 ? -7.152 -7.969 2.674 1 90.94 86 GLU A N 1
ATOM 665 C CA . GLU A 1 86 ? -8.398 -7.406 2.16 1 90.94 86 GLU A CA 1
ATOM 666 C C . GLU A 1 86 ? -8.328 -7.203 0.649 1 90.94 86 GLU A C 1
ATOM 668 O O . GLU A 1 86 ? -8.375 -6.07 0.168 1 90.94 86 GLU A O 1
ATOM 673 N N . PRO A 1 87 ? -8.336 -8.258 -0.096 1 92.69 87 PRO A N 1
ATOM 674 C CA . PRO A 1 87 ? -8.117 -8.164 -1.542 1 92.69 87 PRO A CA 1
ATOM 675 C C . PRO A 1 87 ? -9.188 -7.336 -2.25 1 92.69 87 PRO A C 1
ATOM 677 O O . PRO A 1 87 ? -8.859 -6.488 -3.086 1 92.69 87 PRO A O 1
ATOM 680 N N . MET A 1 88 ? -10.43 -7.496 -1.838 1 89.5 88 MET A N 1
ATOM 681 C CA . MET A 1 88 ? -11.516 -6.816 -2.539 1 89.5 88 MET A CA 1
ATOM 682 C C . MET A 1 88 ? -11.508 -5.32 -2.236 1 89.5 88 MET A C 1
ATOM 684 O O . MET A 1 88 ? -11.703 -4.5 -3.133 1 89.5 88 MET A O 1
ATOM 688 N N . LEU A 1 89 ? -11.203 -5.008 -1.045 1 86.12 89 LEU A N 1
ATOM 689 C CA . LEU A 1 89 ? -11.148 -3.605 -0.648 1 86.12 89 LEU A CA 1
ATOM 690 C C . LEU A 1 89 ? -9.969 -2.9 -1.308 1 86.12 89 LEU A C 1
ATOM 692 O O . LEU A 1 89 ? -10.102 -1.768 -1.775 1 86.12 89 LEU A O 1
ATOM 696 N N . ALA A 1 90 ? -8.875 -3.615 -1.324 1 91.19 90 ALA A N 1
ATOM 697 C CA . ALA A 1 90 ? -7.684 -3.049 -1.949 1 91.19 90 ALA A CA 1
ATOM 698 C C . ALA A 1 90 ? -7.91 -2.799 -3.438 1 91.19 90 ALA A C 1
ATOM 700 O O . ALA A 1 90 ? -7.566 -1.732 -3.955 1 91.19 90 ALA A O 1
ATOM 701 N N . MET A 1 91 ? -8.531 -3.713 -4.031 1 90.81 91 MET A N 1
ATOM 702 C CA . MET A 1 91 ? -8.781 -3.6 -5.465 1 90.81 91 MET A CA 1
ATOM 703 C C . MET A 1 91 ? -9.734 -2.447 -5.758 1 90.81 91 MET A C 1
ATOM 705 O O . MET A 1 91 ? -9.516 -1.682 -6.699 1 90.81 91 MET A O 1
ATOM 709 N N . SER A 1 92 ? -10.75 -2.322 -4.902 1 89.38 92 SER A N 1
ATOM 710 C CA . SER A 1 92 ? -11.719 -1.24 -5.074 1 89.38 92 SER A CA 1
ATOM 711 C C . SER A 1 92 ? -11.062 0.122 -4.859 1 89.38 92 SER A C 1
ATOM 713 O O . SER A 1 92 ? -11.312 1.061 -5.621 1 89.38 92 SER A O 1
ATOM 715 N N . ALA A 1 93 ? -10.203 0.269 -3.941 1 87.06 93 ALA A N 1
ATOM 716 C CA . ALA A 1 93 ? -9.562 1.531 -3.594 1 87.06 93 ALA A CA 1
ATOM 717 C C . ALA A 1 93 ? -8.555 1.948 -4.664 1 87.06 93 ALA A C 1
ATOM 719 O O . ALA A 1 93 ? -8.391 3.139 -4.938 1 87.06 93 ALA A O 1
ATOM 720 N N . LEU A 1 94 ? -7.934 0.99 -5.312 1 88.38 94 LEU A N 1
ATOM 721 C CA . LEU A 1 94 ? -6.824 1.292 -6.211 1 88.38 94 LEU A CA 1
ATOM 722 C C . LEU A 1 94 ? -7.316 1.444 -7.648 1 88.38 94 LEU A C 1
ATOM 724 O O . LEU A 1 94 ? -6.605 1.983 -8.5 1 88.38 94 LEU A O 1
ATOM 728 N N . GLN A 1 95 ? -8.414 0.926 -7.883 1 80.19 95 GLN A N 1
ATOM 729 C CA . GLN A 1 95 ? -8.93 1.009 -9.242 1 80.19 95 GLN A CA 1
ATOM 730 C C . GLN A 1 95 ? -9.742 2.285 -9.445 1 80.19 95 GLN A C 1
ATOM 732 O O . GLN A 1 95 ? -10.078 2.645 -10.578 1 80.19 95 GLN A O 1
ATOM 737 N N . ARG A 1 96 ? -10.062 2.959 -8.375 1 68.38 96 ARG A N 1
ATOM 738 C CA . ARG A 1 96 ? -10.805 4.207 -8.508 1 68.38 96 ARG A CA 1
ATOM 739 C C . ARG A 1 96 ? -9.867 5.367 -8.844 1 68.38 96 ARG A C 1
ATOM 741 O O . ARG A 1 96 ? -8.719 5.391 -8.406 1 68.38 96 ARG A O 1
ATOM 748 N N . MET B 1 1 ? -23.75 -21.234 -3.959 1 30.64 1 MET B N 1
ATOM 749 C CA . MET B 1 1 ? -24.484 -20.141 -4.578 1 30.64 1 MET B CA 1
ATOM 750 C C . MET B 1 1 ? -23.641 -18.859 -4.562 1 30.64 1 MET B C 1
ATOM 752 O O . MET B 1 1 ? -23.938 -17.906 -5.293 1 30.64 1 MET B O 1
ATOM 756 N N . ASP B 1 2 ? -22.938 -18.75 -3.459 1 38.59 2 ASP B N 1
ATOM 757 C CA . ASP B 1 2 ? -22.234 -17.531 -3.102 1 38.59 2 ASP B CA 1
ATOM 758 C C . ASP B 1 2 ? -21.016 -17.297 -4.008 1 38.59 2 ASP B C 1
ATOM 760 O O . ASP B 1 2 ? -20.547 -16.172 -4.148 1 38.59 2 ASP B O 1
ATOM 764 N N . SER B 1 3 ? -20.594 -18.281 -4.68 1 47.66 3 SER B N 1
ATOM 765 C CA . SER B 1 3 ? -19.469 -18.266 -5.605 1 47.66 3 SER B CA 1
ATOM 766 C C . SER B 1 3 ? -19.828 -17.531 -6.895 1 47.66 3 SER B C 1
ATOM 768 O O . SER B 1 3 ? -18.969 -16.922 -7.527 1 47.66 3 SER B O 1
ATOM 770 N N . THR B 1 4 ? -21.062 -17.703 -7.27 1 48.09 4 THR B N 1
ATOM 771 C CA . THR B 1 4 ? -21.547 -17.141 -8.531 1 48.09 4 THR B CA 1
ATOM 772 C C . THR B 1 4 ? -21.578 -15.609 -8.453 1 48.09 4 THR B C 1
ATOM 774 O O . THR B 1 4 ? -21.203 -14.922 -9.406 1 48.09 4 THR B O 1
ATOM 777 N N . LEU B 1 5 ? -22.141 -15.148 -7.383 1 43.56 5 LEU B N 1
ATOM 778 C CA . LEU B 1 5 ? -22.25 -13.703 -7.223 1 43.56 5 LEU B CA 1
ATOM 779 C C . LEU B 1 5 ? -20.859 -13.062 -7.18 1 43.56 5 LEU B C 1
ATOM 781 O O . LEU B 1 5 ? -20.656 -11.992 -7.746 1 43.56 5 LEU B O 1
ATOM 785 N N . PHE B 1 6 ? -20.016 -13.805 -6.613 1 46.25 6 PHE B N 1
ATOM 786 C CA . PHE B 1 6 ? -18.641 -13.312 -6.543 1 46.25 6 PHE B CA 1
ATOM 787 C C . PHE B 1 6 ? -18.031 -13.234 -7.934 1 46.25 6 PHE B C 1
ATOM 789 O O . PHE B 1 6 ? -17.359 -12.25 -8.266 1 46.25 6 PHE B O 1
ATOM 796 N N . GLY B 1 7 ? -18.297 -14.125 -8.773 1 45.31 7 GLY B N 1
ATOM 797 C CA . GLY B 1 7 ? -17.812 -14.133 -10.141 1 45.31 7 GLY B CA 1
ATOM 798 C C . GLY B 1 7 ? -18.359 -12.984 -10.977 1 45.31 7 GLY B C 1
ATOM 799 O O . GLY B 1 7 ? -17.625 -12.383 -11.773 1 45.31 7 GLY B O 1
ATOM 800 N N . ASP B 1 8 ? -19.625 -12.789 -10.859 1 48.94 8 ASP B N 1
ATOM 801 C CA . ASP B 1 8 ? -20.25 -11.734 -11.648 1 48.94 8 ASP B C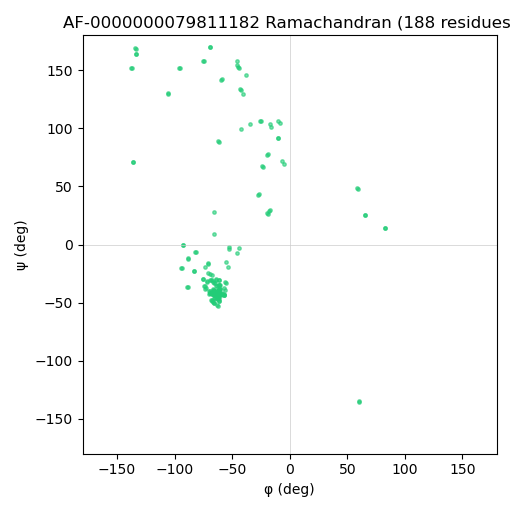A 1
ATOM 802 C C . ASP B 1 8 ? -19.734 -10.359 -11.242 1 48.94 8 ASP B C 1
ATOM 804 O O . ASP B 1 8 ? -19.609 -9.461 -12.078 1 48.94 8 ASP B O 1
ATOM 808 N N . LEU B 1 9 ? -19.594 -10.195 -10.008 1 46.31 9 LEU B N 1
ATOM 809 C CA . LEU B 1 9 ? -19.125 -8.891 -9.555 1 46.31 9 LEU B CA 1
ATOM 810 C C . LEU B 1 9 ? -17.703 -8.625 -10.031 1 46.31 9 LEU B C 1
ATOM 812 O O . LEU B 1 9 ? -17.391 -7.52 -10.484 1 46.31 9 LEU B O 1
ATOM 816 N N . VAL B 1 10 ? -16.922 -9.648 -10.125 1 48 10 VAL B N 1
ATOM 817 C CA . VAL B 1 10 ? -15.57 -9.523 -10.672 1 48 10 VAL B CA 1
ATOM 818 C C . VAL B 1 10 ? -15.648 -9.141 -12.148 1 48 10 VAL B C 1
ATOM 820 O O . VAL B 1 10 ? -14.891 -8.297 -12.625 1 48 10 VAL B O 1
ATOM 823 N N . GLN B 1 11 ? -16.516 -9.781 -12.805 1 45.75 11 GLN B N 1
ATOM 824 C CA . GLN B 1 11 ? -16.688 -9.484 -14.219 1 45.75 11 GLN B CA 1
ATOM 825 C C . GLN B 1 11 ? -17.234 -8.062 -14.422 1 45.75 11 GLN B C 1
ATOM 827 O O . GLN B 1 11 ? -16.828 -7.371 -15.352 1 45.75 11 GLN B O 1
ATOM 832 N N . SER B 1 12 ? -18.266 -7.766 -13.734 1 46.66 12 SER B N 1
ATOM 833 C CA . SER B 1 12 ? -18.812 -6.414 -13.875 1 46.66 12 SER B CA 1
ATOM 834 C C . SER B 1 12 ? -17.75 -5.367 -13.547 1 46.66 12 SER B C 1
ATOM 836 O O . SER B 1 12 ? -17.703 -4.305 -14.164 1 46.66 12 SER B O 1
ATOM 838 N N . LEU B 1 13 ? -16.953 -5.641 -12.586 1 42.44 13 LEU B N 1
ATOM 839 C CA . LEU B 1 13 ? -15.875 -4.691 -12.336 1 42.44 13 LEU B CA 1
ATOM 840 C C . LEU B 1 13 ? -14.883 -4.688 -13.484 1 42.44 13 LEU B C 1
ATOM 842 O O . LEU B 1 13 ? -14.344 -3.637 -13.844 1 42.44 13 LEU B O 1
ATOM 846 N N . LYS B 1 14 ? -14.703 -5.844 -14.172 1 42.72 14 LYS B N 1
ATOM 847 C CA . LYS B 1 14 ? -13.898 -5.855 -15.391 1 42.72 14 LYS B CA 1
ATOM 848 C C . LYS B 1 14 ? -14.531 -4.984 -16.469 1 42.72 14 LYS B C 1
ATOM 850 O O . LYS B 1 14 ? -13.828 -4.23 -17.156 1 42.72 14 LYS B O 1
ATOM 855 N N . GLU B 1 15 ? -15.766 -5.254 -16.703 1 39.88 15 GLU B N 1
ATOM 856 C CA . GLU B 1 15 ? -16.484 -4.551 -17.766 1 39.88 15 GLU B CA 1
ATOM 857 C C . GLU B 1 15 ? -16.672 -3.074 -17.438 1 39.88 15 GLU B C 1
ATOM 859 O O . GLU B 1 15 ? -16.641 -2.219 -18.312 1 39.88 15 GLU B O 1
ATOM 864 N N . ALA B 1 16 ? -17.125 -2.91 -16.266 1 36.09 16 ALA B N 1
ATOM 865 C CA . ALA B 1 16 ? -17.25 -1.483 -15.992 1 36.09 16 ALA B CA 1
ATOM 866 C C . ALA B 1 16 ? -15.93 -0.757 -16.203 1 36.09 16 ALA B C 1
ATOM 868 O O . ALA B 1 16 ? -15.898 0.469 -16.344 1 36.09 16 ALA B O 1
ATOM 869 N N . GLY B 1 17 ? -14.93 -1.51 -16.266 1 34.5 17 GLY B N 1
ATOM 870 C CA . GLY B 1 17 ? -13.703 -0.855 -16.688 1 34.5 17 GLY B CA 1
ATOM 871 C C . GLY B 1 17 ? -13.672 -0.52 -18.156 1 34.5 17 GLY B C 1
ATOM 872 O O . GLY B 1 17 ? -12.68 -0.001 -18.672 1 34.5 17 GLY B O 1
ATOM 873 N N . GLN B 1 18 ? -14.539 -1.206 -18.844 1 32.25 18 GLN B N 1
ATOM 874 C CA . GLN B 1 18 ? -14.609 -0.712 -20.219 1 32.25 18 GLN B CA 1
ATOM 875 C C . GLN B 1 18 ? -15.172 0.707 -20.266 1 32.25 18 GLN B C 1
ATOM 877 O O . GLN B 1 18 ? -16.359 0.903 -20.531 1 32.25 18 GLN B O 1
ATOM 882 N N . ILE B 1 19 ? -15.008 1.438 -19.312 1 32.34 19 ILE B N 1
ATOM 883 C CA . ILE B 1 19 ? -15.438 2.83 -19.359 1 32.34 19 ILE B CA 1
ATOM 884 C C . ILE B 1 19 ? -15.117 3.414 -20.734 1 32.34 19 ILE B C 1
ATOM 886 O O . ILE B 1 19 ? -14.039 3.17 -21.297 1 32.34 19 ILE B O 1
ATOM 890 N N . LYS B 1 20 ? -16.188 4.066 -21.375 1 31.48 20 LYS B N 1
ATOM 891 C CA . LYS B 1 20 ? -16.375 4.898 -22.562 1 31.48 20 LYS B CA 1
ATOM 892 C C . LYS B 1 20 ? -15.164 5.789 -22.812 1 31.48 20 LYS B C 1
ATOM 894 O O . LYS B 1 20 ? -14.734 6.523 -21.922 1 31.48 20 LYS B O 1
ATOM 899 N N . ARG B 1 21 ? -14.336 5.5 -23.719 1 31.11 21 ARG B N 1
ATOM 900 C CA . ARG B 1 21 ? -13.266 6.262 -24.359 1 31.11 21 ARG B CA 1
ATOM 901 C C . ARG B 1 21 ? -13.789 7.594 -24.891 1 31.11 21 ARG B C 1
ATOM 903 O O . ARG B 1 21 ? -13.281 8.117 -25.891 1 31.11 21 ARG B O 1
ATOM 910 N N . GLY B 1 22 ? -15.055 7.801 -24.781 1 30.72 22 GLY B N 1
ATOM 911 C CA . GLY B 1 22 ? -15.398 9.031 -25.469 1 30.72 22 GLY B CA 1
ATOM 912 C C . GLY B 1 22 ? -14.43 10.164 -25.188 1 30.72 22 GLY B C 1
ATOM 913 O O . GLY B 1 22 ? -13.656 10.109 -24.234 1 30.72 22 GLY B O 1
ATOM 914 N N . GLU B 1 23 ? -14.273 11.164 -26.219 1 31.52 23 GLU B N 1
ATOM 915 C CA . GLU B 1 23 ? -13.445 12.367 -26.266 1 31.52 23 GLU B CA 1
ATOM 916 C C . GLU B 1 23 ? -13.516 13.141 -24.953 1 31.52 23 GLU B C 1
ATOM 918 O O . GLU B 1 23 ? -13.422 14.367 -24.938 1 31.52 23 GLU B O 1
ATOM 923 N N . ALA B 1 24 ? -14.359 12.617 -24.062 1 32.66 24 ALA B N 1
ATOM 924 C CA . ALA B 1 24 ? -14.57 13.469 -22.891 1 32.66 24 ALA B CA 1
ATOM 925 C C . ALA B 1 24 ? -13.242 14.008 -22.359 1 32.66 24 ALA B C 1
ATOM 927 O O . ALA B 1 24 ? -12.18 13.445 -22.625 1 32.66 24 ALA B O 1
ATOM 928 N N . GLU B 1 25 ? -13.359 15.25 -21.641 1 33.28 25 GLU B N 1
ATOM 929 C CA . GLU B 1 25 ? -12.297 16.078 -21.094 1 33.28 25 GLU B CA 1
ATOM 930 C C . GLU B 1 25 ? -11.227 15.234 -20.406 1 33.28 25 GLU B C 1
ATOM 932 O O . GLU B 1 25 ? -11.5 14.109 -19.984 1 33.28 25 GLU B O 1
ATOM 937 N N . PRO B 1 26 ? -9.93 15.484 -20.672 1 31.73 26 PRO B N 1
ATOM 938 C CA . PRO B 1 26 ? -8.859 14.805 -19.938 1 31.73 26 PRO B CA 1
ATOM 939 C C . PRO B 1 26 ? -9.328 14.203 -18.625 1 31.73 26 PRO B C 1
ATOM 941 O O . PRO B 1 26 ? -10.133 14.812 -17.906 1 31.73 26 PRO B O 1
ATOM 944 N N . SER B 1 27 ? -10.016 13.031 -18.656 1 35.59 27 SER B N 1
ATOM 945 C CA . SER B 1 27 ? -10.328 12.273 -17.453 1 35.59 27 SER B CA 1
ATOM 946 C C . SER B 1 27 ? -9.617 12.859 -16.234 1 35.59 27 SER B C 1
ATOM 948 O O . SER B 1 27 ? -8.477 13.305 -16.344 1 35.59 27 SER B O 1
ATOM 950 N N . ARG B 1 28 ? -10.367 13.555 -15.398 1 33.66 28 ARG B N 1
ATOM 951 C CA . ARG B 1 28 ? -9.703 14.047 -14.195 1 33.66 28 ARG B CA 1
ATOM 952 C C . ARG B 1 28 ? -8.516 13.156 -13.828 1 33.66 28 ARG B C 1
ATOM 954 O O . ARG B 1 28 ? -8.695 12 -13.445 1 33.66 28 ARG B O 1
ATOM 961 N N . ARG B 1 29 ? -7.707 12.773 -14.875 1 34.75 29 ARG B N 1
ATOM 962 C CA . ARG B 1 29 ? -6.406 12.289 -14.438 1 34.75 29 ARG B CA 1
ATOM 963 C C . ARG B 1 29 ? -6.246 12.453 -12.93 1 34.75 29 ARG B C 1
ATOM 965 O O . ARG B 1 29 ? -6.363 13.562 -12.398 1 34.75 29 ARG B O 1
ATOM 972 N N . PHE B 1 30 ? -6.973 11.695 -12.281 1 34.09 30 PHE B N 1
ATOM 973 C CA . PHE B 1 30 ? -6.348 11.812 -10.961 1 34.09 30 PHE B CA 1
ATOM 974 C C . PHE B 1 30 ? -4.949 12.406 -11.078 1 34.09 30 PHE B C 1
ATOM 976 O O . PHE B 1 30 ? -4.023 11.75 -11.547 1 34.09 30 PHE B O 1
ATOM 983 N N . THR B 1 31 ? -4.812 1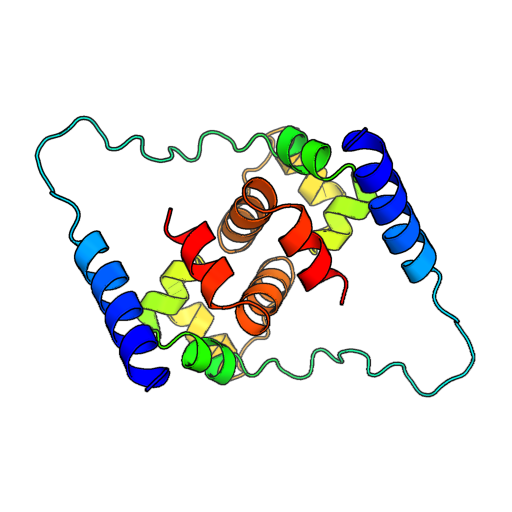3.234 -12.102 1 36 31 THR B N 1
ATOM 984 C CA . THR B 1 31 ? -3.586 14.016 -11.945 1 36 31 THR B CA 1
ATOM 985 C C . THR B 1 31 ? -3 13.812 -10.547 1 36 31 THR B C 1
ATOM 987 O O . THR B 1 31 ? -3.738 13.648 -9.578 1 36 31 THR B O 1
ATOM 990 N N . MET B 1 32 ? -2.17 12.891 -10.461 1 40.31 32 MET B N 1
ATOM 991 C CA . MET B 1 32 ? -1.49 12.844 -9.172 1 40.31 32 MET B CA 1
ATOM 992 C C . MET B 1 32 ? -1.611 14.18 -8.445 1 40.31 32 MET B C 1
ATOM 994 O O . MET B 1 32 ? -0.892 15.133 -8.766 1 40.31 32 MET B O 1
ATOM 998 N N . SER B 1 33 ? -2.518 14.93 -8.648 1 46.44 33 SER B N 1
ATOM 999 C CA . SER B 1 33 ? -2.639 16.016 -7.688 1 46.44 33 SER B CA 1
ATOM 1000 C C . SER B 1 33 ? -1.836 15.742 -6.422 1 46.44 33 SER B C 1
ATOM 1002 O O . SER B 1 33 ? -1.765 14.594 -5.969 1 46.44 33 SER B O 1
ATOM 1004 N N . SER B 1 34 ? -0.685 16.344 -6.312 1 60.34 34 SER B N 1
ATOM 1005 C CA . SER B 1 34 ? 0.236 16.234 -5.184 1 60.34 34 SER B CA 1
ATOM 1006 C C . SER B 1 34 ? -0.495 15.805 -3.914 1 60.34 34 SER B C 1
ATOM 1008 O O . SER B 1 34 ? -1.271 16.578 -3.352 1 60.34 34 SER B O 1
ATOM 1010 N N . LEU B 1 35 ? -0.984 14.508 -4.023 1 73.31 35 LEU B N 1
ATOM 1011 C CA . LEU B 1 35 ? -1.55 14.047 -2.762 1 73.31 35 LEU B CA 1
ATOM 1012 C C . LEU B 1 35 ? -0.924 14.781 -1.584 1 73.31 35 LEU B C 1
ATOM 1014 O O . LEU B 1 35 ? 0.302 14.883 -1.49 1 73.31 35 LEU B O 1
ATOM 1018 N N . ASP B 1 36 ? -1.795 15.656 -1.095 1 91 36 ASP B N 1
ATOM 1019 C CA . ASP B 1 36 ? -1.327 16.281 0.137 1 91 36 ASP B CA 1
ATOM 1020 C C . ASP B 1 36 ? -1.112 15.242 1.235 1 91 36 ASP B C 1
ATOM 1022 O O . ASP B 1 36 ? -2.045 14.898 1.965 1 91 36 ASP B O 1
ATOM 1026 N N . VAL B 1 37 ? 0.059 14.734 1.214 1 96.94 37 VAL B N 1
ATOM 1027 C CA . VAL B 1 37 ? 0.404 13.641 2.109 1 96.94 37 VAL B CA 1
ATOM 1028 C C . VAL B 1 37 ? 0.135 14.047 3.557 1 96.94 37 VAL B C 1
ATOM 1030 O O . VAL B 1 37 ? -0.292 13.227 4.371 1 96.94 37 VAL B O 1
ATOM 1033 N N . LYS B 1 38 ? 0.323 15.266 3.793 1 96.75 38 LYS B N 1
ATOM 1034 C CA . LYS B 1 38 ? 0.062 15.766 5.141 1 96.75 38 LYS B CA 1
ATOM 1035 C C . LYS B 1 38 ? -1.4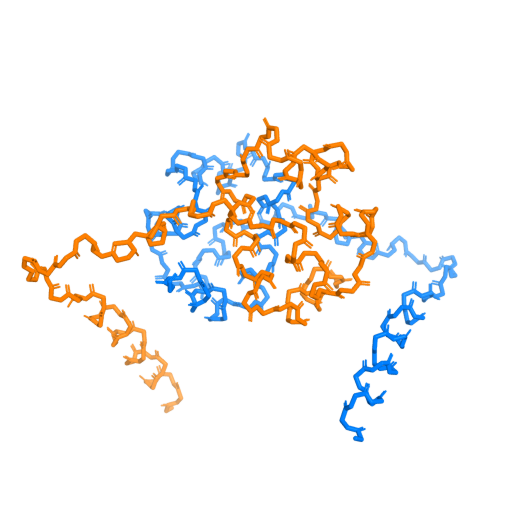17 15.641 5.496 1 96.75 38 LYS B C 1
ATOM 1037 O O . LYS B 1 38 ? -1.764 15.203 6.594 1 96.75 38 LYS B O 1
ATOM 1042 N N . LYS B 1 39 ? -2.221 16.016 4.625 1 95.75 39 LYS B N 1
ATOM 1043 C CA . LYS B 1 39 ? -3.658 15.93 4.859 1 95.75 39 LYS B CA 1
ATOM 1044 C C . LYS B 1 39 ? -4.102 14.477 5.051 1 95.75 39 LYS B C 1
ATOM 1046 O O . LYS B 1 39 ? -4.957 14.195 5.887 1 95.75 39 LYS B O 1
ATOM 1051 N N . VAL B 1 40 ? -3.533 13.609 4.281 1 95.44 40 VAL B N 1
ATOM 1052 C CA . VAL B 1 40 ? -3.838 12.188 4.406 1 95.44 40 VAL B CA 1
ATOM 1053 C C . VAL B 1 40 ? -3.447 11.695 5.797 1 95.44 40 VAL B C 1
ATOM 1055 O O . VAL B 1 40 ? -4.234 11.023 6.469 1 95.44 40 VAL B O 1
ATOM 1058 N N . ARG B 1 41 ? -2.238 12.039 6.172 1 96.88 41 ARG B N 1
ATOM 1059 C CA . ARG B 1 41 ? -1.784 11.648 7.5 1 96.88 41 ARG B CA 1
ATOM 1060 C C . ARG B 1 41 ? -2.721 12.18 8.578 1 96.88 41 ARG B C 1
ATOM 1062 O O . ARG B 1 41 ? -3.09 11.453 9.5 1 96.88 41 ARG B O 1
ATOM 1069 N N . GLU B 1 42 ? -3.102 13.406 8.406 1 95.69 42 GLU B N 1
ATOM 1070 C CA . GLU B 1 42 ? -3.928 14.062 9.414 1 95.69 42 GLU B CA 1
ATOM 1071 C C . GLU B 1 42 ? -5.289 13.391 9.539 1 95.69 42 GLU B C 1
ATOM 1073 O O . GLU B 1 42 ? -5.867 13.336 10.625 1 95.69 42 GLU B O 1
ATOM 1078 N N . ARG B 1 43 ? -5.734 12.852 8.508 1 92.5 43 ARG B N 1
ATOM 1079 C CA . ARG B 1 43 ? -7.02 12.156 8.516 1 92.5 43 ARG B CA 1
ATOM 1080 C C . ARG B 1 43 ? -6.945 10.883 9.336 1 92.5 43 ARG B C 1
ATOM 1082 O O . ARG B 1 43 ? -7.969 10.391 9.828 1 92.5 43 ARG B O 1
ATOM 1089 N N . THR B 1 44 ? -5.812 10.367 9.438 1 93.94 44 THR B N 1
ATOM 1090 C CA . THR B 1 44 ? -5.641 9.164 10.25 1 93.94 44 THR B CA 1
ATOM 1091 C C . THR B 1 44 ? -5.484 9.516 11.719 1 93.94 44 THR B C 1
ATOM 1093 O O . THR B 1 44 ? -5.574 8.648 12.586 1 93.94 44 THR B O 1
ATOM 1096 N N . GLY B 1 45 ? -5.066 10.758 11.945 1 94.12 45 GLY B N 1
ATOM 1097 C CA . GLY B 1 45 ? -4.844 11.219 13.305 1 94.12 45 GLY B CA 1
ATOM 1098 C C . GLY B 1 45 ? -3.482 10.82 13.852 1 94.12 45 GLY B C 1
ATOM 1099 O O . GLY B 1 45 ? -3.225 10.961 15.047 1 94.12 45 GLY B O 1
ATOM 1100 N N . LEU B 1 46 ? -2.607 10.406 13.023 1 95.69 46 LEU B N 1
ATOM 1101 C CA . LEU B 1 46 ? -1.31 9.906 13.469 1 95.69 46 LEU B CA 1
ATOM 1102 C C . LEU B 1 46 ? -0.256 11.008 13.406 1 95.69 46 LEU B C 1
ATOM 1104 O O . LEU B 1 46 ? -0.376 11.945 12.609 1 95.69 46 LEU B O 1
ATOM 1108 N N . SER B 1 47 ? 0.689 10.852 14.273 1 97.81 47 SER B N 1
ATOM 1109 C CA . SER B 1 47 ? 1.874 11.695 14.164 1 97.81 47 SER B CA 1
ATOM 1110 C C . SER B 1 47 ? 2.697 11.336 12.93 1 97.81 47 SER B C 1
ATOM 1112 O O . SER B 1 47 ? 2.445 10.32 12.281 1 97.81 47 SER B O 1
ATOM 1114 N N . GLN B 1 48 ? 3.695 12.219 12.656 1 97.88 48 GLN B N 1
ATOM 1115 C CA . GLN B 1 48 ? 4.578 11.914 11.539 1 97.88 48 GLN B CA 1
ATOM 1116 C C . GLN B 1 48 ? 5.312 10.594 11.758 1 97.88 48 GLN B C 1
ATOM 1118 O O . GLN B 1 48 ? 5.465 9.797 10.82 1 97.88 48 GLN B O 1
ATOM 1123 N N . GLY B 1 49 ? 5.754 10.469 12.984 1 98 49 GLY B N 1
ATOM 1124 C CA . GLY B 1 49 ? 6.469 9.242 13.305 1 98 49 GLY B CA 1
ATOM 1125 C C . GLY B 1 49 ? 5.617 7.996 13.164 1 98 49 GLY B C 1
ATOM 1126 O O . GLY B 1 49 ? 6.039 7.016 12.539 1 98 49 GLY B O 1
ATOM 1127 N N . ASP B 1 50 ? 4.418 8 13.625 1 96.69 50 ASP B N 1
ATOM 1128 C CA . ASP B 1 50 ? 3.508 6.863 13.578 1 96.69 50 ASP B CA 1
ATOM 1129 C C . ASP B 1 50 ? 3.053 6.586 12.148 1 96.69 50 ASP B C 1
ATOM 1131 O O . ASP B 1 50 ? 2.941 5.43 11.734 1 96.69 50 ASP B O 1
ATOM 1135 N N . PHE B 1 51 ? 2.828 7.625 11.516 1 97.56 51 PHE B N 1
ATOM 1136 C CA . PHE B 1 51 ? 2.387 7.473 10.133 1 97.56 51 PHE B CA 1
ATOM 1137 C C . PHE B 1 51 ? 3.5 6.895 9.273 1 97.56 51 PHE B C 1
ATOM 1139 O O . PHE B 1 51 ? 3.252 6.035 8.422 1 97.56 51 PHE B O 1
ATOM 1146 N N . ALA B 1 52 ? 4.691 7.371 9.469 1 98.19 52 ALA B N 1
ATOM 1147 C CA . ALA B 1 52 ? 5.84 6.82 8.758 1 98.19 52 ALA B CA 1
ATOM 1148 C C . ALA B 1 52 ? 5.977 5.32 9.008 1 98.19 52 ALA B C 1
ATOM 1150 O O . ALA B 1 52 ? 6.219 4.547 8.078 1 98.19 52 ALA B O 1
ATOM 1151 N N . SER B 1 53 ? 5.797 4.969 10.219 1 96.12 53 SER B N 1
ATOM 1152 C CA . SER B 1 53 ? 5.852 3.561 10.594 1 96.12 53 SER B CA 1
ATOM 1153 C C . SER B 1 53 ? 4.742 2.768 9.914 1 96.12 53 SER B C 1
ATOM 1155 O O . SER B 1 53 ? 4.98 1.675 9.391 1 96.12 53 SER B O 1
ATOM 1157 N N . LEU B 1 54 ? 3.584 3.285 9.883 1 94.69 54 LEU B N 1
ATOM 1158 C CA . LEU B 1 54 ? 2.438 2.66 9.234 1 94.69 54 LEU B CA 1
ATOM 1159 C C . LEU B 1 54 ? 2.711 2.432 7.746 1 94.69 54 LEU B C 1
ATOM 1161 O O . LEU B 1 54 ? 2.385 1.372 7.207 1 94.69 54 LEU B O 1
ATOM 1165 N N . MET B 1 55 ? 3.334 3.471 7.156 1 96.5 55 MET B N 1
ATOM 1166 C CA . MET B 1 55 ? 3.6 3.451 5.723 1 96.5 55 MET B CA 1
ATOM 1167 C C . MET B 1 55 ? 4.863 2.656 5.414 1 96.5 55 MET B C 1
ATOM 1169 O O . MET B 1 55 ? 5.207 2.459 4.246 1 96.5 55 MET B O 1
ATOM 1173 N N . HIS B 1 56 ? 5.555 2.24 6.367 1 96.81 56 HIS B N 1
ATOM 1174 C CA . HIS B 1 56 ? 6.812 1.512 6.254 1 96.81 56 HIS B CA 1
ATOM 1175 C C . HIS B 1 56 ? 7.852 2.324 5.492 1 96.81 56 HIS B C 1
ATOM 1177 O O . HIS B 1 56 ? 8.516 1.807 4.59 1 96.81 56 HIS B O 1
ATOM 1183 N N . VAL B 1 57 ? 7.977 3.512 5.879 1 97.69 57 VAL B N 1
ATOM 1184 C CA . VAL B 1 57 ? 9.031 4.387 5.371 1 97.69 57 VAL B CA 1
ATOM 1185 C C . VAL B 1 57 ? 9.688 5.129 6.531 1 97.69 57 VAL B C 1
ATOM 1187 O O . VAL B 1 57 ? 9.219 5.059 7.672 1 97.69 57 VAL B O 1
ATOM 1190 N N . SER B 1 58 ? 10.766 5.742 6.215 1 98.06 58 SER B N 1
ATOM 1191 C CA . SER B 1 58 ? 11.422 6.566 7.223 1 98.06 58 SER B CA 1
ATOM 1192 C C . SER B 1 58 ? 10.672 7.879 7.441 1 98.06 58 SER B C 1
ATOM 1194 O O . SER B 1 58 ? 9.945 8.336 6.559 1 98.06 58 SER B O 1
ATOM 1196 N N . ILE B 1 59 ? 10.883 8.516 8.633 1 98.12 59 ILE B N 1
ATOM 1197 C CA . ILE B 1 59 ? 10.289 9.812 8.93 1 98.12 59 ILE B CA 1
ATOM 1198 C C . ILE B 1 59 ? 10.789 10.852 7.926 1 98.12 59 ILE B C 1
ATOM 1200 O O . ILE B 1 59 ? 10.039 11.742 7.523 1 98.12 59 ILE B O 1
ATOM 1204 N N . LYS B 1 60 ? 11.977 10.711 7.543 1 98.5 60 LYS B N 1
ATOM 1205 C CA . LYS B 1 60 ? 12.555 11.641 6.566 1 98.5 60 LYS B CA 1
ATOM 1206 C C . LYS B 1 60 ? 11.828 11.539 5.227 1 98.5 60 LYS B C 1
ATOM 1208 O O . LYS B 1 60 ? 11.531 12.555 4.598 1 98.5 60 LYS B O 1
ATOM 1213 N N . THR B 1 61 ? 11.555 10.32 4.801 1 97.88 61 THR B N 1
ATOM 1214 C CA . THR B 1 61 ? 10.82 10.094 3.561 1 97.88 61 THR B CA 1
ATOM 1215 C C . THR B 1 61 ? 9.43 10.719 3.629 1 97.88 61 THR B C 1
ATOM 1217 O O . THR B 1 61 ? 9.008 11.406 2.695 1 97.88 61 THR B O 1
ATOM 1220 N N . LEU B 1 62 ? 8.836 10.539 4.742 1 98.12 62 LEU B N 1
ATOM 1221 C CA . LEU B 1 62 ? 7.504 11.109 4.918 1 98.12 62 LEU B CA 1
ATOM 1222 C C . LEU B 1 62 ? 7.555 12.633 4.883 1 98.12 62 LEU B C 1
ATOM 1224 O O . LEU B 1 62 ? 6.711 13.273 4.254 1 98.12 62 LEU B O 1
ATOM 1228 N N . GLN B 1 63 ? 8.539 13.156 5.551 1 98.19 63 GLN B N 1
ATOM 1229 C CA . GLN B 1 63 ? 8.695 14.609 5.594 1 98.19 63 GLN B CA 1
ATOM 1230 C C . GLN B 1 63 ? 8.922 15.18 4.195 1 98.19 63 GLN B C 1
ATOM 1232 O O . GLN B 1 63 ? 8.375 16.234 3.85 1 98.19 63 GLN B O 1
ATOM 1237 N N . ASN B 1 64 ? 9.68 14.508 3.455 1 97.81 64 ASN B N 1
ATOM 1238 C CA . ASN B 1 64 ? 9.914 14.922 2.076 1 97.81 64 ASN B CA 1
ATOM 1239 C C . ASN B 1 64 ? 8.625 14.938 1.267 1 97.81 64 ASN B C 1
ATOM 1241 O O . ASN B 1 64 ? 8.414 15.82 0.433 1 97.81 64 ASN B O 1
ATOM 1245 N N . TRP B 1 65 ? 7.742 14.008 1.473 1 96.88 65 TRP B N 1
ATOM 1246 C CA . TRP B 1 65 ? 6.461 13.945 0.785 1 96.88 65 TRP B CA 1
ATOM 1247 C C . TRP B 1 65 ? 5.539 15.07 1.244 1 96.88 65 TRP B C 1
ATOM 1249 O O . TRP B 1 65 ? 4.902 15.734 0.422 1 96.88 65 TRP B O 1
ATOM 1259 N N . GLU B 1 66 ? 5.562 15.289 2.611 1 96.94 66 GLU B N 1
ATOM 1260 C CA . GLU B 1 66 ? 4.664 16.297 3.17 1 96.94 66 GLU B CA 1
ATOM 1261 C C . GLU B 1 66 ? 5.078 17.703 2.746 1 96.94 66 GLU B C 1
ATOM 1263 O O . GLU B 1 66 ? 4.234 18.594 2.609 1 96.94 66 GLU B O 1
ATOM 1268 N N . GLN B 1 67 ? 6.332 17.891 2.541 1 96.31 67 GLN B N 1
ATOM 1269 C CA . GLN B 1 67 ? 6.891 19.172 2.131 1 96.31 67 GLN B CA 1
ATOM 1270 C C . GLN B 1 67 ? 6.992 19.266 0.611 1 96.31 67 GLN B C 1
ATOM 1272 O O . GLN B 1 67 ? 7.543 20.234 0.079 1 96.31 67 GLN B O 1
ATOM 1277 N N . GLN B 1 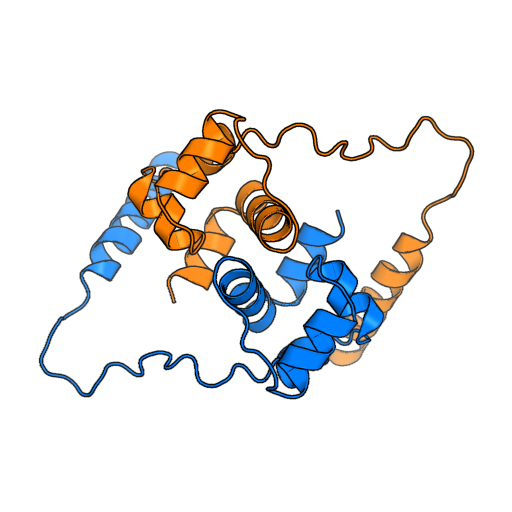68 ? 6.602 18.281 -0.07 1 94.75 68 GLN B N 1
ATOM 1278 C CA . GLN B 1 68 ? 6.562 18.234 -1.528 1 94.75 68 GLN B CA 1
ATOM 1279 C C . GLN B 1 68 ? 7.969 18.312 -2.117 1 94.75 68 GLN B C 1
ATOM 1281 O O . GLN B 1 68 ? 8.164 18.875 -3.197 1 94.75 68 GLN B O 1
ATOM 1286 N N . ARG B 1 69 ? 8.914 17.891 -1.309 1 95.94 69 ARG B N 1
ATOM 1287 C CA . ARG B 1 69 ? 10.273 17.797 -1.815 1 95.94 69 ARG B CA 1
ATOM 1288 C C . ARG B 1 69 ? 10.438 16.578 -2.723 1 95.94 69 ARG B C 1
ATOM 1290 O O . ARG B 1 69 ? 11.32 16.547 -3.578 1 95.94 69 ARG B O 1
ATOM 1297 N N . ARG B 1 70 ? 9.656 15.508 -2.461 1 95.44 70 ARG B N 1
ATOM 1298 C CA . ARG B 1 70 ? 9.547 14.305 -3.277 1 95.44 70 ARG B CA 1
ATOM 1299 C C . ARG B 1 70 ? 8.094 13.867 -3.41 1 95.44 70 ARG B C 1
ATOM 1301 O O . ARG B 1 70 ? 7.262 14.188 -2.557 1 95.44 70 ARG B O 1
ATOM 1308 N N . THR B 1 71 ? 7.867 13.281 -4.426 1 94.31 71 THR B N 1
ATOM 1309 C CA . THR B 1 71 ? 6.531 12.727 -4.629 1 94.31 71 THR B CA 1
ATOM 1310 C C . THR B 1 71 ? 6.547 11.211 -4.469 1 94.31 71 THR B C 1
ATOM 1312 O O . THR B 1 71 ? 7.41 10.531 -5.031 1 94.31 71 THR B O 1
ATOM 1315 N N . PRO B 1 72 ? 5.633 10.758 -3.67 1 96.19 72 PRO B N 1
ATOM 1316 C CA . PRO B 1 72 ? 5.562 9.297 -3.578 1 96.19 72 PRO B CA 1
ATOM 1317 C C . PRO B 1 72 ? 5.293 8.633 -4.93 1 96.19 72 PRO B C 1
ATOM 1319 O O . PRO B 1 72 ? 4.547 9.18 -5.75 1 96.19 72 PRO B O 1
ATOM 1322 N N . THR B 1 73 ? 5.93 7.488 -5.137 1 94.31 73 THR B N 1
ATOM 1323 C CA . THR B 1 73 ? 5.75 6.766 -6.395 1 94.31 73 THR B CA 1
ATOM 1324 C C . THR B 1 73 ? 5.504 5.281 -6.133 1 94.31 73 THR B C 1
ATOM 1326 O O . THR B 1 73 ? 5.652 4.812 -5.004 1 94.31 73 THR B O 1
ATOM 1329 N N . GLY B 1 74 ? 4.996 4.586 -7.156 1 95.5 74 GLY B N 1
ATOM 1330 C CA . GLY B 1 74 ? 4.844 3.145 -7.055 1 95.5 74 GLY B CA 1
ATOM 1331 C C . GLY B 1 74 ? 3.932 2.717 -5.922 1 95.5 74 GLY B C 1
ATOM 1332 O O . GLY B 1 74 ? 2.816 3.225 -5.793 1 95.5 74 GLY B O 1
ATOM 1333 N N . PRO B 1 75 ? 4.43 1.688 -5.199 1 96.88 75 PRO B N 1
ATOM 1334 C CA . PRO B 1 75 ? 3.598 1.148 -4.121 1 96.88 75 PRO B CA 1
ATOM 1335 C C . PRO B 1 75 ? 3.287 2.182 -3.039 1 96.88 75 PRO B C 1
ATOM 1337 O O . PRO B 1 75 ? 2.213 2.143 -2.434 1 96.88 75 PRO B O 1
ATOM 1340 N N . ALA B 1 76 ? 4.246 3.113 -2.865 1 97.06 76 ALA B N 1
ATOM 1341 C CA . ALA B 1 76 ? 4.004 4.168 -1.883 1 97.06 76 ALA B CA 1
ATOM 1342 C C . ALA B 1 76 ? 2.785 5.004 -2.262 1 97.06 76 ALA B C 1
ATOM 1344 O O . ALA B 1 76 ? 1.945 5.309 -1.411 1 97.06 76 ALA B O 1
ATOM 1345 N N . SER B 1 77 ? 2.66 5.34 -3.467 1 94.88 77 SER B N 1
ATOM 1346 C CA . SER B 1 77 ? 1.516 6.105 -3.947 1 94.88 77 SER B CA 1
ATOM 1347 C C . SER B 1 77 ? 0.225 5.301 -3.832 1 94.88 77 SER B C 1
ATOM 1349 O O . SER B 1 77 ? -0.818 5.84 -3.455 1 94.88 77 SER B O 1
ATOM 1351 N N . ALA B 1 78 ? 0.294 4.035 -4.16 1 94.75 78 ALA B N 1
ATOM 1352 C CA . ALA B 1 78 ? -0.871 3.16 -4.051 1 94.75 78 ALA B CA 1
ATOM 1353 C C . ALA B 1 78 ? -1.325 3.029 -2.6 1 94.75 78 ALA B C 1
ATOM 1355 O O . ALA B 1 78 ? -2.523 3.074 -2.312 1 94.75 78 ALA B O 1
ATOM 1356 N N . LEU B 1 79 ? -0.363 2.863 -1.729 1 95.81 79 LEU B N 1
ATOM 1357 C CA . LEU B 1 79 ? -0.664 2.742 -0.306 1 95.81 79 LEU B CA 1
ATOM 1358 C C . LEU B 1 79 ? -1.315 4.016 0.221 1 95.81 79 LEU B C 1
ATOM 1360 O O . LEU B 1 79 ? -2.307 3.955 0.954 1 95.81 79 LEU B O 1
ATOM 1364 N N . LEU B 1 80 ? -0.819 5.117 -0.181 1 95.56 80 LEU B N 1
ATOM 1365 C CA . LEU B 1 80 ? -1.378 6.402 0.224 1 95.56 80 LEU B CA 1
ATOM 1366 C C . LEU B 1 80 ? -2.818 6.543 -0.258 1 95.56 80 LEU B C 1
ATOM 1368 O O . LEU B 1 80 ? -3.662 7.098 0.45 1 95.56 80 LEU B O 1
ATOM 1372 N N . LYS B 1 81 ? -3.01 6.062 -1.408 1 93.25 81 LYS B N 1
ATOM 1373 C CA . LYS B 1 81 ? -4.359 6.117 -1.96 1 93.25 81 LYS B CA 1
ATOM 1374 C C . LYS B 1 81 ? -5.336 5.305 -1.111 1 93.25 81 LYS B C 1
ATOM 1376 O O . LYS B 1 81 ? -6.438 5.766 -0.809 1 93.25 81 LYS B O 1
ATOM 1381 N N . ILE B 1 82 ? -4.973 4.152 -0.741 1 93.06 82 ILE B N 1
ATOM 1382 C CA . ILE B 1 82 ? -5.816 3.311 0.098 1 93.06 82 ILE B CA 1
ATOM 1383 C C . ILE B 1 82 ? -6.062 3.998 1.439 1 93.06 82 ILE B C 1
ATOM 1385 O O . ILE B 1 82 ? -7.199 4.055 1.917 1 93.06 82 ILE B O 1
ATOM 1389 N N . VAL B 1 83 ? -4.938 4.523 2.029 1 94.62 83 VAL B N 1
ATOM 1390 C CA . VAL B 1 83 ? -5.043 5.18 3.328 1 94.62 83 VAL B CA 1
ATOM 1391 C C . VAL B 1 83 ? -5.949 6.402 3.219 1 94.62 83 VAL B C 1
ATOM 1393 O O . VAL B 1 83 ? -6.73 6.688 4.129 1 94.62 83 VAL B O 1
ATOM 1396 N N . SER B 1 84 ? -5.832 7.129 2.15 1 93.19 84 SER B N 1
ATOM 1397 C CA . SER B 1 84 ? -6.645 8.32 1.938 1 93.19 84 SER B CA 1
ATOM 1398 C C . SER B 1 84 ? -8.125 7.969 1.831 1 93.19 84 SER B C 1
ATOM 1400 O O . SER B 1 84 ? -8.977 8.688 2.354 1 93.19 84 SER B O 1
ATOM 1402 N N . GLN B 1 85 ? -8.383 6.863 1.238 1 90.62 85 GLN B N 1
ATOM 1403 C CA . GLN B 1 85 ? -9.766 6.496 0.962 1 90.62 85 GLN B CA 1
ATOM 1404 C C . GLN B 1 85 ? -10.375 5.73 2.133 1 90.62 85 GLN B C 1
ATOM 1406 O O . GLN B 1 85 ? -11.57 5.871 2.42 1 90.62 85 GLN B O 1
ATOM 1411 N N . GLU B 1 86 ? -9.5 4.922 2.707 1 90.94 86 GLU B N 1
ATOM 1412 C CA . GLU B 1 86 ? -9.969 4.059 3.787 1 90.94 86 GLU B CA 1
ATOM 1413 C C . GLU B 1 86 ? -8.984 4.051 4.953 1 90.94 86 GLU B C 1
ATOM 1415 O O . GLU B 1 86 ? -8.383 3.021 5.258 1 90.94 86 GLU B O 1
ATOM 1420 N N . PRO B 1 87 ? -8.898 5.117 5.66 1 92.62 87 PRO B N 1
ATOM 1421 C CA . PRO B 1 87 ? -7.883 5.258 6.703 1 92.62 87 PRO B CA 1
ATOM 1422 C C . PRO B 1 87 ? -8.023 4.215 7.809 1 92.62 87 PRO B C 1
ATOM 1424 O O . PRO B 1 87 ? -7.027 3.604 8.219 1 92.62 87 PRO B O 1
ATOM 1427 N N . MET B 1 88 ? -9.242 3.926 8.211 1 89.56 88 MET B N 1
ATOM 1428 C CA . MET B 1 88 ? -9.445 3.018 9.344 1 89.56 88 MET B CA 1
ATOM 1429 C C . MET B 1 88 ? -9.141 1.578 8.938 1 89.56 88 MET B C 1
ATOM 1431 O O . MET B 1 88 ? -8.508 0.839 9.695 1 89.56 88 MET B O 1
ATOM 1435 N N . LEU B 1 89 ? -9.508 1.255 7.77 1 86.06 89 LEU B N 1
ATOM 1436 C CA . LEU B 1 89 ? -9.258 -0.095 7.277 1 86.06 89 LEU B CA 1
ATOM 1437 C C . LEU B 1 89 ? -7.766 -0.321 7.047 1 86.06 89 LEU B C 1
ATOM 1439 O O . LEU B 1 89 ? -7.238 -1.385 7.375 1 86.06 89 LEU B O 1
ATOM 1443 N N . ALA B 1 90 ? -7.152 0.693 6.496 1 90.81 90 ALA B N 1
ATOM 1444 C CA . ALA B 1 90 ? -5.715 0.6 6.254 1 90.81 90 ALA B CA 1
ATOM 1445 C C . ALA B 1 90 ? -4.949 0.449 7.562 1 90.81 90 ALA B C 1
ATOM 1447 O O . ALA B 1 90 ? -4.055 -0.393 7.672 1 90.81 90 ALA B O 1
ATOM 1448 N N . MET B 1 91 ? -5.355 1.188 8.5 1 90.38 91 MET B N 1
ATOM 1449 C CA . MET B 1 91 ? -4.684 1.151 9.797 1 90.38 91 MET B CA 1
ATOM 1450 C C . MET B 1 91 ? -4.867 -0.206 10.469 1 90.38 91 MET B C 1
ATOM 1452 O O . MET B 1 91 ? -3.92 -0.761 11.023 1 90.38 91 MET B O 1
ATOM 1456 N N . SER B 1 92 ? -6.086 -0.747 10.344 1 89 92 SER B N 1
ATOM 1457 C CA . SER B 1 92 ? -6.371 -2.053 10.93 1 89 92 SER B CA 1
ATOM 1458 C C . SER B 1 92 ? -5.574 -3.154 10.242 1 89 92 SER B C 1
ATOM 1460 O O . SER B 1 92 ? -5.027 -4.039 10.906 1 89 92 SER B O 1
ATOM 1462 N N . ALA B 1 93 ? -5.414 -3.111 8.992 1 86.69 93 ALA B N 1
ATOM 1463 C CA . ALA B 1 93 ? -4.73 -4.137 8.211 1 86.69 93 ALA B CA 1
ATOM 1464 C C . ALA B 1 93 ? -3.223 -4.102 8.453 1 86.69 93 ALA B C 1
ATOM 1466 O O . ALA B 1 93 ? -2.564 -5.141 8.453 1 86.69 93 ALA B O 1
ATOM 1467 N N . LEU B 1 94 ? -2.688 -2.936 8.711 1 88.06 94 LEU B N 1
ATOM 1468 C CA . LEU B 1 94 ? -1.239 -2.777 8.773 1 88.06 94 LEU B CA 1
ATOM 1469 C C . LEU B 1 94 ? -0.738 -2.936 10.203 1 88.06 94 LEU B C 1
ATOM 1471 O O . LEU B 1 94 ? 0.458 -3.129 10.43 1 88.06 94 LEU B O 1
ATOM 1475 N N . GLN B 1 95 ? -1.595 -2.779 11.086 1 79.44 95 GLN B N 1
ATOM 1476 C CA . GLN B 1 95 ? -1.184 -2.889 12.484 1 79.44 95 GLN B CA 1
ATOM 1477 C C . GLN B 1 95 ? -1.278 -4.328 12.969 1 79.44 95 GLN B C 1
ATOM 1479 O O . GLN B 1 95 ? -0.767 -4.66 14.047 1 79.44 95 GLN B O 1
ATOM 1484 N N . ARG B 1 96 ? -1.897 -5.18 12.203 1 68.25 96 ARG B N 1
ATOM 1485 C CA . ARG B 1 96 ? -1.981 -6.582 12.602 1 68.25 96 ARG B CA 1
ATOM 1486 C C . ARG B 1 96 ? -0.709 -7.336 12.227 1 68.25 96 ARG B C 1
ATOM 1488 O O . ARG B 1 96 ? -0.075 -7.027 11.219 1 68.25 96 ARG B O 1
#